Protein AF-A0A6S7J901-F1 (afdb_monomer)

Solvent-accessible surface area (backbone atoms only — not comparable to full-atom values): 15920 Å² total; per-residue (Å²): 84,19,26,64,38,72,71,50,73,67,49,74,58,75,42,89,37,32,82,30,36,29,42,27,44,40,48,58,58,55,47,48,50,55,89,94,29,47,72,50,84,77,79,53,63,49,40,35,64,40,75,34,79,59,80,70,80,53,90,71,37,38,53,30,69,78,85,40,65,65,58,45,41,72,47,83,89,60,65,69,52,68,68,38,81,42,73,60,97,63,59,41,98,83,53,74,49,28,28,37,35,37,66,30,75,97,39,52,59,70,31,27,26,44,39,30,40,56,79,42,73,50,44,83,97,62,28,16,28,16,39,33,34,32,35,30,34,30,40,87,7,35,25,39,42,34,38,27,44,36,40,85,96,47,81,64,42,78,78,48,61,46,49,42,60,69,46,94,48,85,41,80,50,77,42,63,45,76,39,93,54,58,30,25,50,32,43,36,42,31,35,48,39,66,41,60,22,38,43,36,41,35,53,35,36,65,43,82,31,64,52,82,71,56,51,40,35,76,56,27,59,62,42,36,77,70,46,37,54,68,35,85,89,39,64,65,55,22,55,49,30,38,68,38,16,13,52,59,37,43,14,68,83,48,41,52,50,60,44,80,66,58,38,42,50,39,32,74,74,45,34,46,72,80,38,36,74,60,30,61,74,37,15,14,51,54,53,70,42,39,65,56,84,85,72,85,88,120

Secondary structure (DSSP, 8-state):
-----PPPPP---S-SSEEEEEEEE--S-TTPP-TTPPPPPS-SEEEEEEEES-SS--TT-B--TTT--TTEEEPTT--B---EEE--SS--SSSS--EEEEE-TTPPTT-EEEEEEPPBPPPTTT-EEEEEEEEEEEETT--EEEEEEE-TTSPPEEEEEEES---SS-EEEEEEEE-SS-BEEEEEEE-SSSS-EEEEEEEEEEEESSPPP-BSBTTHHHHHHTTGGG-SS-HHHHHHHHHHBTTTTT-TT--B-S-HHHHHHHHHTTHHHHTHHHHHHHBTTTTT-TT-TTSS--

pLDDT: mean 86.2, std 10.66, range [34.97, 97.31]

Structure (mmCIF, N/CA/C/O backbone):
data_AF-A0A6S7J901-F1
#
_entry.id   AF-A0A6S7J901-F1
#
loop_
_atom_site.group_PDB
_atom_site.id
_atom_site.type_symbol
_atom_site.label_atom_id
_atom_site.label_alt_id
_atom_site.label_comp_id
_atom_site.label_asym_id
_atom_site.label_entity_id
_atom_site.label_seq_id
_atom_site.pdbx_PDB_ins_code
_atom_site.Cartn_x
_atom_site.Cartn_y
_atom_site.Cartn_z
_atom_site.occupancy
_atom_site.B_iso_or_equiv
_atom_site.auth_seq_id
_atom_site.auth_comp_id
_atom_site.auth_asym_id
_atom_site.auth_atom_id
_atom_site.pdbx_PDB_model_num
ATOM 1 N N . ASN A 1 1 ? 30.478 -2.347 -28.465 1.00 84.75 1 ASN A N 1
ATOM 2 C CA . ASN A 1 1 ? 29.155 -2.684 -27.887 1.00 84.75 1 ASN A CA 1
ATOM 3 C C . ASN A 1 1 ? 28.476 -1.401 -27.464 1.00 84.75 1 ASN A C 1
ATOM 5 O O . ASN A 1 1 ? 29.189 -0.494 -27.051 1.00 84.75 1 ASN A O 1
ATOM 9 N N . GLY A 1 2 ? 27.158 -1.304 -27.611 1.00 89.88 2 GLY A N 1
ATOM 10 C CA . GLY A 1 2 ? 26.404 -0.176 -27.073 1.00 89.88 2 GLY A CA 1
ATOM 11 C C . GLY A 1 2 ? 25.933 -0.424 -25.649 1.00 89.88 2 GLY A C 1
ATOM 12 O O . GLY A 1 2 ? 25.755 -1.572 -25.247 1.00 89.88 2 GLY A O 1
ATOM 13 N N . ASN A 1 3 ? 25.707 0.662 -24.920 1.00 91.69 3 ASN A N 1
ATOM 14 C CA . ASN A 1 3 ? 25.150 0.643 -23.574 1.00 91.69 3 ASN A CA 1
ATOM 15 C C . ASN A 1 3 ? 23.977 1.622 -23.468 1.00 91.69 3 ASN A C 1
ATOM 17 O O . ASN A 1 3 ? 23.881 2.619 -24.194 1.00 91.69 3 ASN A O 1
ATOM 21 N N . TRP A 1 4 ? 23.064 1.303 -22.555 1.00 94.94 4 TRP A N 1
ATOM 22 C CA . TRP A 1 4 ? 21.888 2.116 -22.300 1.00 94.94 4 TRP A CA 1
ATOM 23 C C . TRP A 1 4 ? 22.267 3.474 -21.709 1.00 94.94 4 TRP A C 1
ATOM 25 O O . TRP A 1 4 ? 23.058 3.557 -20.771 1.00 94.94 4 TRP A O 1
ATOM 35 N N . GLY A 1 5 ? 21.660 4.533 -22.237 1.00 93.94 5 GLY A N 1
ATOM 36 C CA . GLY A 1 5 ? 21.588 5.825 -21.571 1.00 93.94 5 GLY A CA 1
ATOM 37 C C . GLY A 1 5 ? 20.609 5.803 -20.398 1.00 93.94 5 GLY A C 1
ATOM 38 O O . GLY A 1 5 ? 19.942 4.799 -20.127 1.00 93.94 5 GLY A O 1
ATOM 39 N N . ASN A 1 6 ? 20.511 6.939 -19.712 1.00 95.50 6 ASN A N 1
ATOM 40 C CA . ASN A 1 6 ? 19.588 7.100 -18.594 1.00 95.50 6 ASN A CA 1
ATOM 41 C C . ASN A 1 6 ? 18.138 6.864 -19.031 1.00 95.50 6 ASN A C 1
ATOM 43 O O . ASN A 1 6 ? 17.738 7.180 -20.156 1.00 95.50 6 ASN A O 1
ATOM 47 N N . TRP A 1 7 ? 17.344 6.326 -18.108 1.00 95.25 7 TRP A N 1
ATOM 48 C CA . TRP A 1 7 ? 15.899 6.278 -18.267 1.00 95.25 7 TRP A CA 1
ATOM 49 C C . TRP A 1 7 ? 15.333 7.695 -18.346 1.00 95.25 7 TRP A C 1
ATOM 51 O O . TRP A 1 7 ? 15.672 8.544 -17.523 1.00 95.25 7 TRP A O 1
ATOM 61 N N . GLY A 1 8 ? 14.452 7.929 -19.316 1.00 95.62 8 GLY A N 1
ATOM 62 C CA . GLY A 1 8 ? 13.624 9.126 -19.347 1.00 95.62 8 GLY A CA 1
ATOM 63 C C . GLY A 1 8 ? 12.604 9.139 -18.209 1.00 95.62 8 GLY A C 1
ATOM 64 O O . GLY A 1 8 ? 12.422 8.155 -17.481 1.00 95.62 8 GLY A O 1
ATOM 65 N N . GLU A 1 9 ? 11.910 10.264 -18.073 1.00 95.25 9 GLU A N 1
ATOM 66 C CA . GLU A 1 9 ? 10.796 10.372 -17.139 1.00 95.25 9 GLU A CA 1
ATOM 67 C C . GLU A 1 9 ? 9.641 9.448 -17.539 1.00 95.25 9 GLU A C 1
ATOM 69 O O . GLU A 1 9 ? 9.457 9.088 -18.705 1.00 95.25 9 GLU A O 1
ATOM 74 N N . TYR A 1 10 ? 8.845 9.056 -16.547 1.00 93.75 10 TYR A N 1
ATOM 75 C CA . TYR A 1 10 ? 7.614 8.330 -16.811 1.00 93.75 10 TYR A CA 1
ATOM 76 C C . TYR A 1 10 ? 6.602 9.231 -17.506 1.00 93.75 10 TYR A C 1
ATOM 78 O O . TYR A 1 10 ? 6.228 10.277 -16.972 1.00 93.75 10 TYR A O 1
ATOM 86 N N . GLY A 1 11 ? 6.084 8.758 -18.637 1.00 93.19 11 GLY A N 1
ATOM 87 C CA . GLY A 1 11 ? 4.973 9.388 -19.333 1.00 93.19 11 GLY A CA 1
ATOM 88 C C . GLY A 1 11 ? 3.689 9.450 -18.491 1.00 93.19 11 GLY A C 1
ATOM 89 O O . GLY A 1 11 ? 3.645 8.955 -17.349 1.00 93.19 11 GLY A O 1
ATOM 90 N N . PRO A 1 12 ? 2.627 10.059 -19.047 1.00 90.56 12 PRO A N 1
ATOM 91 C CA . PRO A 1 12 ? 1.322 10.097 -18.402 1.00 90.56 12 PRO A CA 1
ATOM 92 C C . PRO A 1 12 ? 0.793 8.675 -18.149 1.00 90.56 12 PRO A C 1
ATOM 94 O O . PRO A 1 12 ? 1.191 7.727 -18.836 1.00 90.56 12 PRO A O 1
ATOM 97 N N . PRO A 1 13 ? -0.079 8.494 -17.145 1.00 90.69 13 PRO A N 1
ATOM 98 C CA . PRO A 1 13 ? -0.658 7.191 -16.868 1.00 90.69 13 PRO A CA 1
ATOM 99 C C . PRO A 1 13 ? -1.588 6.760 -18.007 1.00 90.69 13 PRO A C 1
ATOM 101 O O . PRO A 1 13 ? -2.313 7.566 -18.583 1.00 90.69 13 PRO A O 1
ATOM 104 N N . SER A 1 14 ? -1.595 5.461 -18.314 1.00 93.25 14 SER A N 1
ATOM 105 C CA . SER A 1 14 ? -2.444 4.868 -19.356 1.00 93.25 14 SER A CA 1
ATOM 106 C C . SER A 1 14 ? -3.939 4.963 -19.037 1.00 93.25 14 SER A C 1
ATOM 108 O O . SER A 1 14 ? -4.773 4.717 -19.902 1.00 93.25 14 SER A O 1
ATOM 110 N N . LYS A 1 15 ? -4.272 5.232 -17.771 1.00 90.50 15 LYS A N 1
ATOM 111 C CA . LYS A 1 15 ? -5.616 5.499 -17.265 1.00 90.50 15 LYS A CA 1
ATOM 112 C C . LYS A 1 15 ? -5.537 6.587 -16.207 1.00 90.50 15 LYS A C 1
ATOM 114 O O . LYS A 1 15 ? -4.560 6.655 -15.468 1.00 90.50 15 LYS A O 1
ATOM 119 N N . THR A 1 16 ? -6.580 7.396 -16.112 1.00 86.12 16 THR A N 1
ATOM 120 C CA . THR A 1 16 ? -6.698 8.457 -15.105 1.00 86.12 16 THR A CA 1
ATOM 121 C C . THR A 1 16 ? -7.304 7.971 -13.794 1.00 86.12 16 THR A C 1
ATOM 123 O O . THR A 1 16 ? -7.253 8.698 -12.814 1.00 86.12 16 THR A O 1
ATOM 126 N N . CYS A 1 17 ? -7.870 6.764 -13.762 1.00 87.12 17 CYS A N 1
ATOM 127 C CA . CYS A 1 17 ? -8.418 6.139 -12.567 1.00 87.12 17 CYS A CA 1
ATOM 128 C C . CYS A 1 17 ? -8.318 4.604 -12.638 1.00 87.12 17 CYS A C 1
ATOM 130 O O . CYS A 1 17 ? -8.035 4.039 -13.702 1.00 87.12 17 CYS A O 1
ATOM 132 N N . ASP A 1 18 ? -8.544 3.936 -11.504 1.00 88.50 18 ASP A N 1
ATOM 133 C CA . ASP A 1 18 ? -8.332 2.498 -11.309 1.00 88.50 18 ASP A CA 1
ATOM 134 C C . ASP A 1 18 ? -6.870 2.080 -11.600 1.00 88.50 18 ASP A C 1
ATOM 136 O O . ASP A 1 18 ? -5.924 2.852 -11.432 1.00 88.50 18 ASP A O 1
ATOM 140 N N . GLU A 1 19 ? -6.660 0.816 -11.978 1.00 88.75 19 GLU A N 1
ATOM 141 C CA . GLU A 1 19 ? -5.350 0.246 -12.282 1.00 88.75 19 GLU A CA 1
ATOM 142 C C . GLU A 1 19 ? -4.974 0.471 -13.759 1.00 88.75 19 GLU A C 1
ATOM 144 O O . GLU A 1 19 ? -5.700 0.068 -14.683 1.00 88.75 19 GLU A O 1
ATOM 149 N N . GLY A 1 20 ? -3.815 1.094 -13.970 1.00 90.88 20 GLY A N 1
ATOM 150 C CA . GLY A 1 20 ? -3.191 1.361 -15.262 1.00 90.88 20 GLY A CA 1
ATOM 151 C C . GLY A 1 20 ? -1.669 1.222 -15.196 1.00 90.88 20 GLY A C 1
ATOM 152 O O . GLY A 1 20 ? -1.121 0.654 -14.254 1.00 90.88 20 GLY A O 1
ATOM 153 N N . PHE A 1 21 ? -0.974 1.741 -16.204 1.00 92.38 21 PHE A N 1
ATOM 154 C CA . PHE A 1 21 ? 0.483 1.700 -16.284 1.00 92.38 21 PHE A CA 1
ATOM 155 C C . PHE A 1 21 ? 1.058 3.077 -16.572 1.00 92.38 21 PHE A C 1
ATOM 157 O O . PHE A 1 21 ? 0.459 3.871 -17.293 1.00 92.38 21 PHE A O 1
ATOM 164 N N . ARG A 1 22 ? 2.258 3.339 -16.067 1.00 93.81 22 ARG A N 1
ATOM 165 C CA . ARG A 1 22 ? 3.107 4.425 -16.560 1.00 93.81 22 ARG A CA 1
ATOM 166 C C . ARG A 1 22 ? 4.317 3.819 -17.241 1.00 93.81 22 ARG A C 1
ATOM 168 O O . ARG A 1 22 ? 4.922 2.886 -16.716 1.00 93.81 22 ARG A O 1
ATOM 175 N N . THR A 1 23 ? 4.659 4.358 -18.403 1.00 95.31 23 THR A N 1
ATOM 176 C CA . THR A 1 23 ? 5.748 3.853 -19.240 1.00 95.31 23 THR A CA 1
ATOM 177 C C . THR A 1 23 ? 6.850 4.898 -19.358 1.00 95.31 23 THR A C 1
ATOM 179 O O . THR A 1 23 ? 6.566 6.084 -19.519 1.00 95.31 23 THR A O 1
ATOM 182 N N . ARG A 1 24 ? 8.104 4.457 -19.289 1.00 96.19 24 ARG A N 1
ATOM 183 C CA . ARG A 1 24 ? 9.289 5.251 -19.624 1.00 96.19 24 ARG A CA 1
ATOM 184 C C . ARG A 1 24 ? 10.154 4.520 -20.640 1.00 96.19 24 ARG A C 1
ATOM 186 O O . ARG A 1 24 ? 10.043 3.303 -20.801 1.00 96.19 24 ARG A O 1
ATOM 193 N N . PHE A 1 25 ? 11.029 5.274 -21.292 1.00 96.19 25 PHE A N 1
ATOM 194 C CA . PHE A 1 25 ? 11.917 4.773 -22.335 1.00 96.19 25 PHE A CA 1
ATOM 195 C C . PHE A 1 25 ? 13.361 5.192 -22.072 1.00 96.19 25 PHE A C 1
ATOM 197 O O . PHE A 1 25 ? 13.615 6.208 -21.424 1.00 96.19 25 PHE A O 1
ATOM 204 N N . ARG A 1 26 ? 14.310 4.426 -22.600 1.00 95.50 26 ARG A N 1
ATOM 205 C CA . ARG A 1 26 ? 15.741 4.756 -22.623 1.00 95.50 26 ARG A CA 1
ATOM 206 C C . ARG A 1 26 ? 16.301 4.536 -24.020 1.00 95.50 26 ARG A C 1
ATOM 208 O O . ARG A 1 26 ? 15.766 3.752 -24.792 1.00 95.50 26 ARG A O 1
ATOM 215 N N . LYS A 1 27 ? 17.396 5.218 -24.349 1.00 94.94 27 LYS A N 1
ATOM 216 C CA . LYS A 1 27 ? 18.054 5.091 -25.659 1.00 94.94 27 LYS A CA 1
ATOM 217 C C . LYS A 1 27 ? 19.356 4.310 -25.532 1.00 94.94 27 LYS A C 1
ATOM 219 O O . LYS A 1 27 ? 20.061 4.433 -24.536 1.00 94.94 27 LYS A O 1
ATOM 224 N N . CYS A 1 28 ? 19.694 3.516 -26.544 1.00 94.25 28 CYS A N 1
ATOM 225 C CA . CYS A 1 28 ? 20.973 2.806 -26.622 1.00 94.25 28 CYS A CA 1
ATOM 226 C C . CYS A 1 28 ? 22.070 3.755 -27.137 1.00 94.25 28 CYS A C 1
ATOM 228 O O . CYS A 1 28 ? 22.457 3.694 -28.303 1.00 94.25 28 CYS A O 1
ATOM 230 N N . ASN A 1 29 ? 22.491 4.713 -26.307 1.00 93.81 29 ASN A N 1
ATOM 231 C CA . ASN A 1 29 ? 23.335 5.831 -26.738 1.00 93.81 29 ASN A CA 1
ATOM 232 C C . ASN A 1 29 ? 24.506 6.172 -25.801 1.00 93.81 29 ASN A C 1
ATOM 234 O O . ASN A 1 29 ? 25.155 7.188 -26.033 1.00 93.81 29 ASN A O 1
ATOM 238 N N . ASN A 1 30 ? 24.819 5.349 -24.793 1.00 91.19 30 ASN A N 1
ATOM 239 C CA . ASN A 1 30 ? 25.854 5.671 -23.803 1.00 91.19 30 ASN A CA 1
ATOM 240 C C . ASN A 1 30 ? 26.911 4.564 -23.571 1.00 91.19 30 ASN A C 1
ATOM 242 O O . ASN A 1 30 ? 27.009 4.053 -22.457 1.00 91.19 30 ASN A O 1
ATOM 246 N N . PRO A 1 31 ? 27.733 4.183 -24.570 1.00 91.56 31 PRO A N 1
ATOM 247 C CA . PRO A 1 31 ? 27.805 4.743 -25.919 1.00 91.56 31 PRO A CA 1
ATOM 248 C C . PRO A 1 31 ? 26.856 4.029 -26.892 1.00 91.56 31 PRO A C 1
ATOM 250 O O . PRO A 1 31 ? 26.373 2.930 -26.625 1.00 91.56 31 PRO A O 1
ATOM 253 N N . GLN A 1 32 ? 26.603 4.638 -28.051 1.00 90.25 32 GLN A N 1
ATOM 254 C CA . GLN A 1 32 ? 25.908 3.965 -29.152 1.00 90.25 32 GLN A CA 1
ATOM 255 C C . GLN A 1 32 ? 26.774 2.815 -29.712 1.00 90.25 32 GLN A C 1
ATOM 257 O O . GLN A 1 32 ? 27.999 2.972 -29.789 1.00 90.25 32 GLN A O 1
ATOM 262 N N . PRO A 1 33 ? 26.192 1.670 -30.130 1.00 91.06 33 PRO A N 1
ATOM 263 C CA . PRO A 1 33 ? 26.941 0.643 -30.849 1.00 91.06 33 PRO A CA 1
ATOM 264 C C . PRO A 1 33 ? 27.606 1.227 -32.107 1.00 91.06 33 PRO A C 1
ATOM 266 O O . PRO A 1 33 ? 26.967 1.946 -32.871 1.00 91.06 33 PRO A O 1
ATOM 269 N N . ARG A 1 34 ? 28.888 0.918 -32.328 1.00 90.12 34 ARG A N 1
ATOM 270 C CA . ARG A 1 34 ? 29.655 1.292 -33.531 1.00 90.12 34 ARG A CA 1
ATOM 271 C C . ARG A 1 34 ? 30.317 0.053 -34.136 1.00 90.12 34 ARG A C 1
ATOM 273 O O . ARG A 1 34 ? 30.673 -0.863 -33.388 1.00 90.12 34 ARG A O 1
ATOM 280 N N . GLY A 1 35 ? 30.503 0.040 -35.459 1.00 87.94 35 GLY A N 1
ATOM 281 C CA . GLY A 1 35 ? 31.067 -1.100 -36.196 1.00 87.94 35 GLY A CA 1
ATOM 282 C C . GLY A 1 35 ? 30.274 -2.389 -35.946 1.00 87.94 35 GLY A C 1
ATOM 283 O O . GLY A 1 35 ? 29.049 -2.367 -35.943 1.00 87.94 35 GLY A O 1
ATOM 284 N N . PHE A 1 36 ? 30.968 -3.488 -35.638 1.00 86.00 36 PHE A N 1
ATOM 285 C CA . PHE A 1 36 ? 30.371 -4.778 -35.243 1.00 86.00 36 PHE A CA 1
ATOM 286 C C . PHE A 1 36 ? 29.987 -4.859 -33.748 1.00 86.00 36 PHE A C 1
ATOM 288 O O . PHE A 1 36 ? 29.877 -5.942 -33.172 1.00 86.00 36 PHE A O 1
ATOM 295 N N . GLY A 1 37 ? 29.834 -3.718 -33.068 1.00 85.19 37 GLY A N 1
ATOM 296 C CA . GLY A 1 37 ? 29.469 -3.679 -31.656 1.00 85.19 37 GLY A CA 1
ATOM 297 C C . GLY A 1 37 ? 28.058 -4.216 -31.404 1.00 85.19 37 GLY A C 1
ATOM 298 O O . GLY A 1 37 ? 27.112 -3.823 -32.077 1.00 85.19 37 GLY A O 1
ATOM 299 N N . LYS A 1 38 ? 27.898 -5.051 -30.370 1.00 88.62 38 LYS A N 1
ATOM 300 C CA . LYS A 1 38 ? 26.589 -5.600 -29.985 1.00 88.62 38 LYS A CA 1
ATOM 301 C C . LYS A 1 38 ? 25.586 -4.496 -29.609 1.00 88.62 38 LYS A C 1
ATOM 303 O O . LYS A 1 38 ? 26.014 -3.497 -29.011 1.00 88.62 38 LYS A O 1
ATOM 308 N N . PRO A 1 39 ? 24.282 -4.680 -29.899 1.00 89.00 39 PRO A N 1
ATOM 309 C CA . PRO A 1 39 ? 23.234 -3.794 -29.408 1.00 89.00 39 PRO A CA 1
ATOM 310 C C . PRO A 1 39 ? 23.120 -3.883 -27.883 1.00 89.00 39 PRO A C 1
ATOM 312 O O . PRO A 1 39 ? 23.605 -4.834 -27.257 1.00 89.00 39 PRO A O 1
ATOM 315 N N . CYS A 1 40 ? 22.464 -2.886 -27.293 1.00 91.19 40 CYS A N 1
ATOM 316 C CA . CYS A 1 40 ? 22.173 -2.895 -25.869 1.00 91.19 40 CYS A CA 1
ATOM 317 C C . CYS A 1 40 ? 21.296 -4.099 -25.497 1.00 91.19 40 CYS A C 1
ATOM 319 O O . CYS A 1 40 ? 20.381 -4.461 -26.231 1.00 91.19 40 CYS A O 1
ATOM 321 N N . GLN A 1 41 ? 21.594 -4.721 -24.357 1.00 88.88 41 GLN A N 1
ATOM 322 C CA . GLN A 1 41 ? 20.890 -5.910 -23.872 1.00 88.88 41 GLN A CA 1
ATOM 323 C C . GLN A 1 41 ? 19.737 -5.527 -22.936 1.00 88.88 41 GLN A C 1
ATOM 325 O O . GLN A 1 41 ? 19.917 -4.684 -22.055 1.00 88.88 41 GLN A O 1
ATOM 330 N N . GLY A 1 42 ? 18.581 -6.170 -23.099 1.00 86.00 42 GLY A N 1
ATOM 331 C CA . GLY A 1 42 ? 17.355 -5.914 -22.332 1.00 86.00 42 GLY A CA 1
ATOM 332 C C . GLY A 1 42 ? 16.421 -4.890 -22.986 1.00 86.00 42 GLY A C 1
ATOM 333 O O . GLY A 1 42 ? 16.705 -4.380 -24.065 1.00 86.00 42 GLY A O 1
ATOM 334 N N . SER A 1 43 ? 15.297 -4.587 -22.338 1.00 90.81 43 SER A N 1
ATOM 335 C CA . SER A 1 43 ? 14.264 -3.698 -22.900 1.00 90.81 43 SER A CA 1
ATOM 336 C C . SER A 1 43 ? 14.664 -2.209 -22.925 1.00 90.81 43 SER A C 1
ATOM 338 O O . SER A 1 43 ? 15.290 -1.702 -21.988 1.00 90.81 43 SER A O 1
ATOM 340 N N . ASP A 1 44 ? 14.260 -1.476 -23.967 1.00 93.81 44 ASP A N 1
ATOM 341 C CA . ASP A 1 44 ? 14.314 -0.006 -24.056 1.00 93.81 44 ASP A CA 1
ATOM 342 C C . ASP A 1 44 ? 13.085 0.675 -23.426 1.00 93.81 44 ASP A C 1
ATOM 344 O O . ASP A 1 44 ? 13.063 1.895 -23.253 1.00 93.81 44 ASP A O 1
ATOM 348 N N . ARG A 1 45 ? 12.084 -0.124 -23.048 1.00 94.81 45 ARG A N 1
ATOM 349 C CA . ARG A 1 45 ? 10.807 0.284 -22.467 1.00 94.81 45 ARG A CA 1
ATOM 350 C C . ARG A 1 45 ? 10.609 -0.358 -21.100 1.00 94.81 45 ARG A C 1
ATOM 352 O O . ARG A 1 45 ? 10.761 -1.567 -20.946 1.00 94.81 45 ARG A O 1
ATOM 359 N N . GLU A 1 46 ? 10.163 0.429 -20.132 1.00 95.38 46 GLU A N 1
ATOM 360 C CA . GLU A 1 46 ? 9.734 -0.075 -18.830 1.00 95.38 46 GLU A CA 1
ATOM 361 C C . GLU A 1 46 ? 8.346 0.465 -18.511 1.00 95.38 46 GLU A C 1
ATOM 363 O O . GLU A 1 46 ? 8.093 1.665 -18.636 1.00 95.38 46 GLU A O 1
ATOM 368 N N . SER A 1 47 ? 7.450 -0.423 -18.091 1.00 94.69 47 SER A N 1
ATOM 369 C CA . SER A 1 47 ? 6.128 -0.044 -17.609 1.00 94.69 47 SER A CA 1
ATOM 370 C C . SER A 1 47 ? 5.933 -0.576 -16.202 1.00 94.69 47 SER A C 1
ATOM 372 O O . SER A 1 47 ? 6.133 -1.771 -15.959 1.00 94.69 47 SER A O 1
ATOM 374 N N . PHE A 1 48 ? 5.485 0.295 -15.307 1.00 92.38 48 PHE A N 1
ATOM 375 C CA . PHE A 1 48 ? 5.077 -0.094 -13.967 1.00 92.38 48 PHE A CA 1
ATOM 376 C C . PHE A 1 48 ? 3.591 0.150 -13.771 1.00 92.38 48 PHE A C 1
ATOM 378 O O . PHE A 1 48 ? 2.989 1.041 -14.376 1.00 92.38 48 PHE A O 1
ATOM 385 N N . LEU A 1 49 ? 3.011 -0.680 -12.925 1.00 90.12 49 LEU A N 1
ATOM 386 C CA . LEU A 1 49 ? 1.624 -0.640 -12.550 1.00 90.12 49 LEU A CA 1
ATOM 387 C C . LEU A 1 49 ? 1.367 0.547 -11.625 1.00 90.12 49 LEU A C 1
ATOM 389 O O . LEU A 1 49 ? 1.971 0.679 -10.561 1.00 90.12 49 LEU A O 1
ATOM 393 N N . PHE A 1 50 ? 0.414 1.375 -12.010 1.00 84.31 50 PHE A N 1
ATOM 394 C CA . PHE A 1 50 ? -0.003 2.548 -11.271 1.00 84.31 50 PHE A CA 1
ATOM 395 C C . PHE A 1 50 ? -1.488 2.413 -10.923 1.00 84.31 50 PHE A C 1
ATOM 397 O O . PHE A 1 50 ? -2.288 2.018 -11.766 1.00 84.31 50 PHE A O 1
ATOM 404 N N . GLU A 1 51 ? -1.863 2.708 -9.679 1.00 80.94 51 GLU A N 1
ATOM 405 C CA . GLU A 1 51 ? -3.271 2.803 -9.275 1.00 80.94 51 GLU A CA 1
ATOM 406 C C . GLU A 1 51 ? -3.573 4.239 -8.870 1.00 80.94 51 GLU A C 1
ATOM 408 O O . GLU A 1 51 ? -2.845 4.802 -8.053 1.00 80.94 51 GLU A O 1
ATOM 413 N N . PHE A 1 52 ? -4.654 4.794 -9.412 1.00 79.00 52 PHE A N 1
ATOM 414 C CA . PHE A 1 52 ? -5.123 6.134 -9.089 1.00 79.00 52 PHE A CA 1
ATOM 415 C C . PHE A 1 52 ? -6.604 6.102 -8.743 1.00 79.00 52 PHE A C 1
ATOM 417 O O . PHE A 1 52 ? -7.413 5.772 -9.607 1.00 79.00 52 PHE A O 1
ATOM 424 N N . GLY A 1 53 ? -6.958 6.450 -7.506 1.00 81.25 53 GLY A N 1
ATOM 425 C CA . GLY A 1 53 ? -8.358 6.515 -7.080 1.00 81.25 53 GLY A CA 1
ATOM 426 C C . GLY A 1 53 ? -9.185 5.272 -7.446 1.00 81.25 53 GLY A C 1
ATOM 427 O O . GLY A 1 53 ? -8.657 4.202 -7.778 1.00 81.25 53 GLY A O 1
ATOM 428 N N . ARG A 1 54 ? -10.506 5.427 -7.466 1.00 86.00 54 ARG A N 1
ATOM 429 C CA . ARG A 1 54 ? -11.382 4.592 -8.303 1.00 86.00 54 ARG A CA 1
ATOM 430 C C . ARG A 1 54 ? -12.187 5.442 -9.261 1.00 86.00 54 ARG A C 1
ATOM 432 O O . ARG A 1 54 ? -12.671 6.504 -8.888 1.00 86.00 54 ARG A O 1
ATOM 439 N N . CYS A 1 55 ? -12.425 4.929 -10.467 1.00 86.44 55 CYS A N 1
ATOM 440 C CA . CYS A 1 55 ? -13.322 5.607 -11.408 1.00 86.44 55 CYS A CA 1
ATOM 441 C C . CYS A 1 55 ? -14.754 5.679 -10.854 1.00 86.44 55 CYS A C 1
ATOM 443 O O . CYS A 1 55 ? -15.468 6.658 -11.050 1.00 86.44 55 CYS A O 1
ATOM 445 N N . VAL A 1 56 ? -15.173 4.620 -10.153 1.00 88.69 56 VAL A N 1
ATOM 446 C CA . VAL A 1 56 ? -16.478 4.529 -9.499 1.00 88.69 56 VAL A CA 1
ATOM 447 C C . VAL A 1 56 ? -16.284 4.021 -8.077 1.00 88.69 56 VAL A C 1
ATOM 449 O O . VAL A 1 56 ? -15.893 2.869 -7.862 1.00 88.69 56 VAL A O 1
ATOM 452 N N . LEU A 1 57 ? -16.588 4.877 -7.101 1.00 86.88 57 LEU A N 1
ATOM 453 C CA . LEU A 1 57 ? -16.580 4.499 -5.692 1.00 86.88 57 LEU A CA 1
ATOM 454 C C . LEU A 1 57 ? -17.738 3.547 -5.394 1.00 86.88 57 LEU A C 1
ATOM 456 O O . LEU A 1 57 ? -18.908 3.838 -5.649 1.00 86.88 57 LEU A O 1
ATOM 460 N N . LYS A 1 58 ? -17.407 2.397 -4.815 1.00 88.56 58 LYS A N 1
ATOM 461 C CA . LYS A 1 58 ? -18.376 1.466 -4.240 1.00 88.56 58 LYS A CA 1
ATOM 462 C C . LYS A 1 58 ? -18.758 1.948 -2.843 1.00 88.56 58 LYS A C 1
ATOM 464 O O . LYS A 1 58 ? -18.044 2.712 -2.205 1.00 88.56 58 LYS A O 1
ATOM 469 N N . LYS A 1 59 ? -19.852 1.404 -2.307 1.00 86.06 59 LYS A N 1
ATOM 470 C CA . LYS A 1 59 ? -20.356 1.726 -0.958 1.00 86.06 59 LYS A CA 1
ATOM 471 C C . LYS A 1 59 ? -19.306 1.596 0.161 1.00 86.06 59 LYS A C 1
ATOM 473 O O . LYS A 1 59 ? -19.429 2.259 1.182 1.00 86.06 59 LYS A O 1
ATOM 478 N N . LEU A 1 60 ? -18.329 0.706 -0.008 1.00 87.31 60 LEU A N 1
ATOM 479 C CA . LEU A 1 60 ? -17.303 0.403 0.995 1.00 87.31 60 LEU A CA 1
ATOM 480 C C . LEU A 1 60 ? -15.992 1.174 0.786 1.00 87.31 60 LEU A C 1
ATOM 482 O O . LEU A 1 60 ? -15.016 0.920 1.487 1.00 87.31 60 LEU A O 1
ATOM 486 N N . ASP A 1 61 ? -15.953 2.058 -0.206 1.00 91.12 61 ASP A N 1
ATOM 487 C CA . ASP A 1 61 ? -14.761 2.807 -0.568 1.00 91.12 61 ASP A CA 1
ATOM 488 C C . ASP A 1 61 ? -14.759 4.176 0.116 1.00 91.12 61 ASP A C 1
ATOM 490 O O . ASP A 1 61 ? -15.806 4.774 0.373 1.00 91.12 61 ASP A O 1
ATOM 494 N N . THR A 1 62 ? -13.578 4.686 0.452 1.00 91.31 62 THR A N 1
ATOM 495 C CA . THR A 1 62 ? -13.422 6.011 1.059 1.00 91.31 62 THR A CA 1
ATOM 496 C C . THR A 1 62 ? -12.117 6.662 0.607 1.00 91.31 62 THR A C 1
ATOM 498 O O . THR A 1 62 ? -11.032 6.194 0.940 1.00 91.31 62 THR A O 1
ATOM 501 N N . GLU A 1 63 ? -12.250 7.769 -0.123 1.00 88.00 63 GLU A N 1
ATOM 502 C CA . GLU A 1 63 ? -11.153 8.656 -0.553 1.00 88.00 63 GLU A CA 1
ATOM 503 C C . GLU A 1 63 ? -11.060 9.935 0.295 1.00 88.00 63 GLU A C 1
ATOM 505 O O . GLU A 1 63 ? -10.227 10.780 0.032 1.00 88.00 63 GLU A O 1
ATOM 510 N 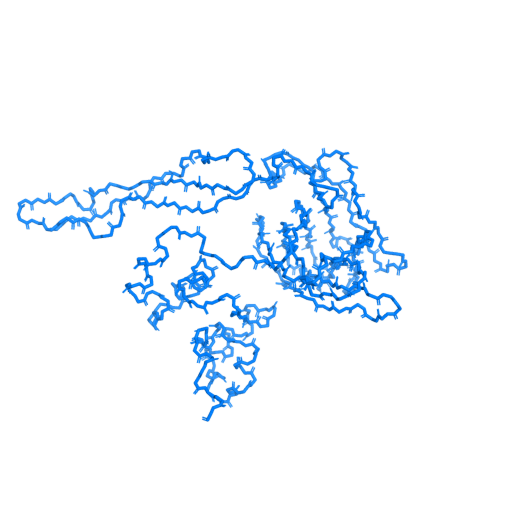N . PHE A 1 64 ? -11.958 10.132 1.269 1.00 88.31 64 PHE A N 1
ATOM 511 C CA . PHE A 1 64 ? -12.032 11.301 2.169 1.00 88.31 64 PHE A CA 1
ATOM 512 C C . PHE A 1 64 ? -12.215 12.685 1.512 1.00 88.31 64 PHE A C 1
ATOM 514 O O . PHE A 1 64 ? -12.565 13.632 2.216 1.00 88.31 64 PHE A O 1
ATOM 521 N N . ASN A 1 65 ? -12.125 12.793 0.183 1.00 79.19 65 ASN A N 1
ATOM 522 C CA . ASN A 1 65 ? -12.157 14.029 -0.612 1.00 79.19 65 ASN A CA 1
ATOM 523 C C . ASN A 1 65 ? -13.390 14.937 -0.442 1.00 79.19 65 ASN A C 1
ATOM 525 O O . ASN A 1 65 ? -13.396 16.074 -0.901 1.00 79.19 65 ASN A O 1
ATOM 529 N N . ARG A 1 66 ? -14.444 14.463 0.229 1.00 77.69 66 ARG A N 1
ATOM 530 C CA . ARG A 1 66 ? -15.670 15.228 0.527 1.00 77.69 66 ARG A CA 1
ATOM 531 C C . ARG A 1 66 ? -15.819 15.551 2.014 1.00 77.69 66 ARG A C 1
ATOM 533 O O . ARG A 1 66 ? -16.941 15.599 2.509 1.00 77.69 66 ARG A O 1
ATOM 540 N N . PHE A 1 67 ? -14.704 15.668 2.742 1.00 79.56 67 PHE A N 1
ATOM 541 C CA . PHE A 1 67 ? -14.687 15.812 4.205 1.00 79.56 67 PHE A CA 1
ATOM 542 C C . PHE A 1 67 ? -15.509 14.741 4.941 1.00 79.56 67 PHE A C 1
ATOM 544 O O . PHE A 1 67 ? -16.063 14.973 6.014 1.00 79.56 67 PHE A O 1
ATOM 551 N N . SER A 1 68 ? -15.611 13.549 4.357 1.00 85.88 68 SER A N 1
ATOM 552 C CA . SER A 1 68 ? -16.447 12.473 4.875 1.00 85.88 68 SER A CA 1
ATOM 553 C C . SER A 1 68 ? -15.585 11.309 5.324 1.00 85.88 68 SER A C 1
ATOM 555 O O . SER A 1 68 ? -14.744 10.819 4.572 1.00 85.88 68 SER A O 1
ATOM 557 N N . MET A 1 69 ? -15.854 10.823 6.534 1.00 87.31 69 MET A N 1
ATOM 558 C CA . MET A 1 69 ? -15.315 9.559 7.033 1.00 87.31 69 MET A CA 1
ATOM 559 C C . MET A 1 69 ? -15.908 8.345 6.300 1.00 87.31 69 MET A C 1
ATOM 561 O O . MET A 1 69 ? -15.466 7.226 6.534 1.00 87.31 69 MET A O 1
ATOM 565 N N . GLY A 1 70 ? -16.911 8.529 5.432 1.00 89.88 70 GLY A N 1
ATOM 566 C CA . GLY A 1 70 ? -17.582 7.439 4.732 1.00 89.88 70 GLY A CA 1
ATOM 567 C C . GLY A 1 70 ? -18.164 6.421 5.712 1.00 89.88 70 GLY A C 1
ATOM 568 O O . GLY A 1 70 ? -18.946 6.769 6.590 1.00 89.88 70 GLY A O 1
ATOM 569 N N . MET A 1 71 ? -17.756 5.161 5.570 1.00 91.50 71 MET A N 1
ATOM 570 C CA . MET A 1 71 ? -18.196 4.058 6.434 1.00 91.50 71 MET A CA 1
ATOM 571 C C . MET A 1 71 ? -17.392 3.920 7.740 1.00 91.50 71 MET A C 1
ATOM 573 O O . MET A 1 71 ? -17.523 2.914 8.440 1.00 91.50 71 MET A O 1
ATOM 577 N N . TRP A 1 72 ? -16.482 4.854 8.025 1.00 94.19 72 TRP A N 1
ATOM 578 C CA . TRP A 1 72 ? -15.576 4.793 9.168 1.00 94.19 72 TRP A CA 1
ATOM 579 C C . TRP A 1 72 ? -16.080 5.661 10.317 1.00 94.19 72 TRP A C 1
ATOM 581 O O . TRP A 1 72 ? -16.613 6.750 10.124 1.00 94.19 72 TRP A O 1
ATOM 591 N N . LYS A 1 73 ? -15.847 5.203 11.544 1.00 94.00 73 LYS A N 1
ATOM 592 C CA . LYS A 1 73 ? -16.089 5.977 12.765 1.00 94.00 73 LYS A CA 1
ATOM 593 C C . LYS A 1 73 ? -14.986 5.739 13.780 1.00 94.00 73 LYS A C 1
ATOM 595 O O . LYS A 1 73 ? -14.305 4.715 13.727 1.00 94.00 73 LYS A O 1
ATOM 600 N N . HIS A 1 74 ? -14.812 6.663 14.714 1.00 93.25 74 HIS A N 1
ATOM 601 C CA . HIS A 1 74 ? -13.913 6.433 15.841 1.00 93.25 74 HIS A CA 1
ATOM 602 C C . HIS A 1 74 ? -14.407 5.256 16.687 1.00 93.25 74 HIS A C 1
ATOM 604 O O . HIS A 1 74 ? -15.608 5.110 16.911 1.00 93.25 74 HIS A O 1
ATOM 610 N N . GLU A 1 75 ? -13.487 4.393 17.127 1.00 90.00 75 GLU A N 1
ATOM 611 C CA . GLU A 1 75 ? -13.848 3.324 18.062 1.00 90.00 75 GLU A CA 1
ATOM 612 C C . GLU A 1 75 ? -14.090 3.930 19.455 1.00 90.00 75 GLU A C 1
ATOM 614 O O . GLU A 1 75 ? -13.256 4.679 19.971 1.00 90.00 75 GLU A O 1
ATOM 619 N N . GLU A 1 76 ? -15.241 3.618 20.053 1.00 81.56 76 GLU A N 1
ATOM 620 C CA . GLU A 1 76 ? -15.622 4.097 21.385 1.00 81.56 76 GLU A CA 1
ATOM 621 C C . GLU A 1 76 ? -14.598 3.698 22.451 1.00 81.56 76 GLU A C 1
ATOM 623 O O . GLU A 1 76 ? -14.021 2.608 22.413 1.00 81.56 76 GLU A O 1
ATOM 628 N N . GLY A 1 77 ? -14.375 4.594 23.415 1.00 74.06 77 GLY A N 1
ATOM 629 C CA . GLY A 1 77 ? -13.469 4.338 24.531 1.00 74.06 77 GLY A CA 1
ATOM 630 C C . GLY A 1 77 ? -12.003 4.190 24.123 1.00 74.06 77 GLY A C 1
ATOM 631 O O . GLY A 1 77 ? -11.253 3.541 24.844 1.00 74.06 77 GLY A O 1
ATOM 632 N N . THR A 1 78 ? -11.579 4.746 22.982 1.00 67.69 78 THR A N 1
ATOM 633 C CA . THR A 1 78 ? -10.163 4.765 22.585 1.00 67.69 78 THR A CA 1
ATOM 634 C C . THR A 1 78 ? -9.389 5.753 23.470 1.00 67.69 78 THR A C 1
ATOM 636 O O . THR A 1 78 ? -9.579 6.960 23.310 1.00 67.69 78 THR A O 1
ATOM 639 N N . PRO A 1 79 ? -8.514 5.294 24.389 1.00 63.34 79 PRO A N 1
ATOM 640 C CA . PRO A 1 79 ? -7.655 6.198 25.139 1.00 63.34 79 PRO A CA 1
ATOM 641 C C . PRO A 1 79 ? -6.563 6.720 24.199 1.00 63.34 79 PRO A C 1
ATOM 643 O O . PRO A 1 79 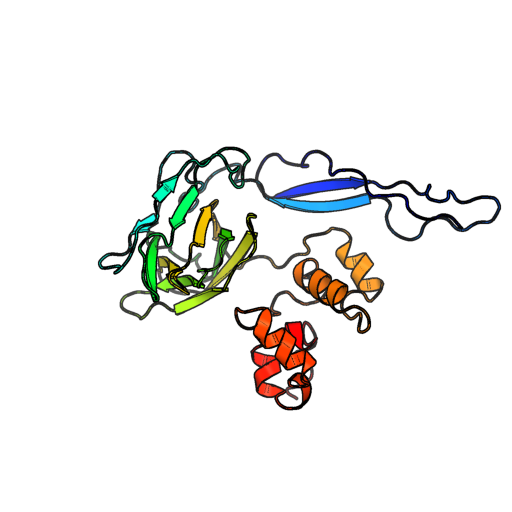? -5.864 5.937 23.550 1.00 63.34 79 PRO A O 1
ATOM 646 N N . GLY A 1 80 ? -6.443 8.042 24.094 1.00 73.19 80 GLY A N 1
ATOM 647 C CA . GLY A 1 80 ? -5.428 8.683 23.265 1.00 73.19 80 GLY A CA 1
ATOM 648 C C . GLY A 1 80 ? -5.990 9.802 22.397 1.00 73.19 80 GLY A C 1
ATOM 649 O O . GLY A 1 80 ? -6.511 10.796 22.903 1.00 73.19 80 GLY A O 1
ATOM 650 N N . PHE A 1 81 ? -5.818 9.673 21.082 1.00 80.44 81 PHE A N 1
ATOM 651 C CA . PHE A 1 81 ? -6.055 10.738 20.106 1.00 80.44 81 PHE A CA 1
ATOM 652 C C . PHE A 1 81 ? -6.951 10.276 18.957 1.00 80.44 81 PHE A C 1
ATOM 654 O O . PHE A 1 81 ? -7.178 9.086 18.753 1.00 80.44 81 PHE A O 1
ATOM 661 N N . LEU A 1 82 ? -7.502 11.236 18.215 1.00 85.94 82 LEU A N 1
ATOM 662 C CA . LEU A 1 82 ? -8.440 10.975 17.127 1.00 85.94 82 LEU A CA 1
ATOM 663 C C . LEU A 1 82 ? -7.775 11.203 15.772 1.00 85.94 82 LEU A C 1
ATOM 665 O O . LEU A 1 82 ? -6.994 12.141 15.604 1.00 85.94 82 LEU A O 1
ATOM 669 N N . TRP A 1 83 ? -8.142 10.365 14.805 1.00 89.31 83 TRP A N 1
ATOM 670 C CA . TRP A 1 83 ? -7.904 10.640 13.391 1.00 89.31 83 TRP A CA 1
ATOM 671 C C . TRP A 1 83 ? -8.704 11.870 12.964 1.00 89.31 83 TRP A C 1
ATOM 673 O O . TRP A 1 83 ? -9.874 12.004 13.309 1.00 89.31 83 TRP A O 1
ATOM 683 N N . LYS A 1 84 ? -8.086 12.766 12.205 1.00 90.69 84 LYS A N 1
ATOM 684 C CA . LYS A 1 84 ? -8.730 13.980 11.703 1.00 90.69 84 LYS A CA 1
ATOM 685 C C . LYS A 1 84 ? -8.634 14.001 10.193 1.00 90.69 84 LYS A C 1
ATOM 687 O O . LYS A 1 84 ? -7.575 13.696 9.653 1.00 90.69 84 LYS A O 1
ATOM 692 N N . ILE A 1 85 ? -9.716 14.383 9.524 1.00 89.44 85 ILE A N 1
ATOM 693 C CA . ILE A 1 85 ? -9.651 14.684 8.097 1.00 89.44 85 ILE A CA 1
ATOM 694 C C . ILE A 1 85 ? -8.918 16.015 7.948 1.00 89.44 85 ILE A C 1
ATOM 696 O O . ILE A 1 85 ? -9.321 17.015 8.542 1.00 89.44 85 ILE A O 1
ATOM 700 N N . VAL A 1 86 ? -7.832 16.018 7.184 1.00 86.44 86 VAL A N 1
ATOM 701 C CA . VAL A 1 86 ? -7.034 17.215 6.919 1.00 86.44 86 VAL A CA 1
ATOM 702 C C . VAL A 1 86 ? -6.794 17.372 5.427 1.00 86.44 86 VAL A C 1
ATOM 704 O O . VAL A 1 86 ? -6.758 16.396 4.682 1.00 86.44 86 VAL A O 1
ATOM 707 N N . HIS A 1 87 ? -6.585 18.620 5.030 1.00 81.25 87 HIS A N 1
ATOM 708 C CA . HIS A 1 87 ? -6.055 19.011 3.734 1.00 81.25 87 HIS A CA 1
ATOM 709 C C . HIS A 1 87 ? -4.735 19.722 4.011 1.00 81.25 87 HIS A C 1
ATOM 711 O O . HIS A 1 87 ? -4.722 20.877 4.438 1.00 81.25 87 HIS A O 1
ATOM 717 N N . GLN A 1 88 ? -3.625 18.992 3.925 1.00 63.22 88 GLN A N 1
ATOM 718 C CA . GLN A 1 88 ? -2.294 19.566 4.143 1.00 63.22 88 GLN A CA 1
ATOM 719 C C . GLN A 1 88 ? -1.684 19.990 2.801 1.00 63.22 88 GLN A C 1
ATOM 721 O O . GLN A 1 88 ? -1.991 19.374 1.788 1.00 63.22 88 GLN A O 1
ATOM 726 N N . PRO A 1 89 ? -0.740 20.950 2.777 1.00 53.69 89 PRO A N 1
ATOM 727 C CA . PRO A 1 89 ? -0.022 21.344 1.554 1.00 53.69 89 PRO A CA 1
ATOM 728 C C . PRO A 1 89 ? 0.877 20.236 0.962 1.00 53.69 89 PRO A C 1
ATOM 730 O O . PRO A 1 89 ? 1.498 20.416 -0.082 1.00 53.69 89 PRO A O 1
ATOM 733 N N . SER A 1 90 ? 0.971 19.081 1.626 1.00 56.41 90 SER A N 1
ATOM 734 C CA . SER A 1 90 ? 1.525 17.856 1.055 1.00 56.41 90 SER A CA 1
ATOM 735 C C . SER A 1 90 ? 0.460 17.199 0.185 1.00 56.41 90 SER A C 1
ATOM 737 O O . SER A 1 90 ? -0.515 16.704 0.745 1.00 56.41 90 SER A O 1
ATOM 739 N N . ARG A 1 91 ? 0.709 17.109 -1.128 1.00 60.75 91 ARG A N 1
ATOM 740 C CA . ARG A 1 91 ? -0.101 16.335 -2.086 1.00 60.75 91 ARG A CA 1
ATOM 741 C C . ARG A 1 91 ? -0.578 15.008 -1.470 1.00 60.75 91 ARG A C 1
ATOM 743 O O . ARG A 1 91 ? 0.224 14.276 -0.870 1.00 60.75 91 ARG A O 1
ATOM 750 N N . ASP A 1 92 ? -1.875 14.730 -1.560 1.00 65.75 92 ASP A N 1
ATOM 751 C CA . ASP A 1 92 ? -2.465 13.444 -1.171 1.00 65.75 92 ASP A CA 1
ATOM 752 C C . ASP A 1 92 ? -2.067 12.355 -2.197 1.00 65.75 92 ASP A C 1
ATOM 754 O O . ASP A 1 92 ? -1.172 12.559 -3.026 1.00 65.75 92 ASP A O 1
ATOM 758 N N . VAL A 1 93 ? -2.680 11.170 -2.143 1.00 59.69 93 VAL A N 1
ATOM 759 C CA . VAL A 1 93 ? -2.379 10.110 -3.124 1.00 59.69 93 VAL A CA 1
ATOM 760 C C . VAL A 1 93 ? -2.818 10.505 -4.541 1.00 59.69 93 VAL A C 1
ATOM 762 O O . VAL A 1 93 ? -2.219 10.041 -5.514 1.00 59.69 93 VAL A O 1
ATOM 765 N N . THR A 1 94 ? -3.836 11.360 -4.669 1.00 61.59 94 THR A N 1
ATOM 766 C CA . THR A 1 94 ? -4.410 11.766 -5.958 1.00 61.59 94 THR A CA 1
ATOM 767 C C . THR A 1 94 ? -3.801 13.054 -6.540 1.00 61.59 94 THR A C 1
ATOM 769 O O . THR A 1 94 ? -3.936 13.323 -7.731 1.00 61.59 94 THR A O 1
ATOM 772 N N . GLY A 1 95 ? -3.038 13.815 -5.759 1.00 62.44 95 GLY A N 1
ATOM 773 C CA . GLY A 1 95 ? -2.433 15.088 -6.147 1.00 62.44 95 GLY A CA 1
ATOM 774 C C . GLY A 1 95 ? -2.861 16.233 -5.229 1.00 62.44 95 GLY A C 1
ATOM 775 O O . GLY A 1 95 ? -1.984 16.853 -4.637 1.00 62.44 95 GLY A O 1
ATOM 776 N N . ASP A 1 96 ? -4.168 16.464 -5.086 1.00 64.38 96 ASP A N 1
ATOM 777 C CA . ASP A 1 96 ? -4.798 17.397 -4.144 1.00 64.38 96 ASP A CA 1
ATOM 778 C C . ASP A 1 96 ? -6.046 16.725 -3.553 1.00 64.38 96 ASP A C 1
ATOM 780 O O . ASP A 1 96 ? -6.907 16.250 -4.295 1.00 64.38 96 ASP A O 1
ATOM 784 N N . GLY A 1 97 ? -6.168 16.693 -2.225 1.00 77.44 97 GLY A N 1
ATOM 785 C CA . GLY A 1 97 ? -7.261 15.968 -1.591 1.00 77.44 97 GLY A CA 1
ATOM 786 C C . GLY A 1 97 ? -7.153 15.857 -0.080 1.00 77.44 97 GLY A C 1
ATOM 787 O O . GLY A 1 97 ? -6.265 16.421 0.569 1.00 77.44 97 GLY A O 1
ATOM 788 N N . TYR A 1 98 ? -8.119 15.157 0.495 1.00 86.69 98 TYR A N 1
ATOM 789 C CA . TYR A 1 98 ? -8.267 15.011 1.935 1.00 86.69 98 TYR A CA 1
ATOM 790 C C . TYR A 1 98 ? -7.820 13.626 2.363 1.00 86.69 98 TYR A C 1
ATOM 792 O O . TYR A 1 98 ? -8.062 12.646 1.677 1.00 86.69 98 TYR A O 1
ATOM 800 N N . PHE A 1 99 ? -7.234 13.528 3.548 1.00 90.00 99 PHE A N 1
ATOM 801 C CA . PHE A 1 99 ? -6.843 12.245 4.118 1.00 90.00 99 PHE A CA 1
ATOM 802 C C . PHE A 1 99 ? -7.017 12.255 5.630 1.00 90.00 99 PHE A C 1
ATOM 804 O O . PHE A 1 99 ? -7.110 13.311 6.265 1.00 90.00 99 PHE A O 1
ATOM 811 N N . LEU A 1 100 ? -7.051 11.068 6.230 1.00 92.50 100 LEU A N 1
ATOM 812 C CA . LEU A 1 100 ? -7.018 10.944 7.679 1.00 92.50 100 LEU A CA 1
ATOM 813 C C . LEU A 1 100 ? -5.602 11.115 8.185 1.00 92.50 100 LEU A C 1
ATOM 815 O O . LEU A 1 100 ? -4.676 10.482 7.693 1.00 92.50 100 LEU A O 1
ATOM 819 N N . PHE A 1 101 ? -5.452 11.927 9.219 1.00 91.69 101 PHE A N 1
ATOM 820 C CA . PHE A 1 101 ? -4.182 12.253 9.833 1.00 91.69 101 PHE A CA 1
ATOM 821 C C . PHE A 1 101 ? -4.268 12.130 11.344 1.00 91.69 101 PHE A C 1
ATOM 823 O O . PHE A 1 101 ? -5.276 12.483 11.959 1.00 91.69 101 PHE A O 1
ATOM 830 N N . ALA A 1 102 ? -3.197 11.632 11.942 1.00 90.25 102 ALA A N 1
ATOM 831 C CA . ALA A 1 102 ? -3.086 11.501 13.378 1.00 90.25 102 ALA A CA 1
ATOM 832 C C . ALA A 1 102 ? -1.624 11.751 13.782 1.00 90.25 102 ALA A C 1
ATOM 834 O O . ALA A 1 102 ? -0.715 11.088 13.280 1.00 90.25 102 ALA A O 1
ATOM 835 N N . ASP A 1 103 ? -1.389 12.726 14.661 1.00 86.56 103 ASP A N 1
ATOM 836 C CA . ASP A 1 103 ? -0.054 13.120 15.117 1.00 86.56 103 ASP A CA 1
ATOM 837 C C . ASP A 1 103 ? 0.225 12.724 16.570 1.00 86.56 103 ASP A C 1
ATOM 839 O O . ASP A 1 103 ? -0.682 12.612 17.396 1.00 86.56 103 ASP A O 1
ATOM 843 N N . SER A 1 104 ? 1.507 12.526 16.875 1.00 84.31 104 SER A N 1
ATOM 844 C CA . SER A 1 104 ? 1.979 12.216 18.225 1.00 84.31 104 SER A CA 1
ATOM 845 C C . SER A 1 104 ? 2.209 13.449 19.102 1.00 84.31 104 SER A C 1
ATOM 847 O O . SER A 1 104 ? 2.752 13.306 20.199 1.00 84.31 104 SER A O 1
ATOM 849 N N . ASN A 1 105 ? 1.816 14.657 18.674 1.00 80.06 105 ASN A N 1
ATOM 850 C CA . ASN A 1 105 ? 2.072 15.859 19.459 1.00 80.06 105 ASN A CA 1
ATOM 851 C C . ASN A 1 105 ? 1.317 15.785 20.796 1.00 80.06 105 ASN A C 1
ATOM 853 O O . ASN A 1 105 ? 0.104 15.555 20.828 1.00 80.06 105 ASN A O 1
ATOM 857 N N . LEU A 1 106 ? 2.048 15.968 21.901 1.00 76.94 106 LEU A N 1
ATOM 858 C CA . LEU A 1 106 ? 1.548 15.835 23.276 1.00 76.94 106 LEU A CA 1
ATOM 859 C C . LEU A 1 106 ? 0.976 14.440 23.611 1.00 76.94 106 LEU A C 1
ATOM 861 O O . LEU A 1 106 ? 0.148 14.313 24.515 1.00 76.94 106 LEU A O 1
ATOM 865 N N . ARG A 1 107 ? 1.394 13.387 22.892 1.00 83.31 107 ARG A N 1
ATOM 866 C CA . ARG A 1 107 ? 0.952 12.000 23.122 1.00 83.31 107 ARG A CA 1
ATOM 867 C C . ARG A 1 107 ? 2.005 11.183 23.853 1.00 83.31 107 ARG A C 1
ATOM 869 O O . ARG A 1 107 ? 3.206 11.433 23.747 1.00 83.31 107 ARG A O 1
ATOM 876 N N . LYS A 1 108 ? 1.543 10.193 24.611 1.00 82.44 108 LYS A N 1
ATOM 877 C CA . LYS A 1 108 ? 2.396 9.272 25.363 1.00 82.44 108 LYS A CA 1
ATOM 878 C C . LYS A 1 108 ? 2.569 7.965 24.600 1.00 82.44 108 LYS A C 1
ATOM 880 O O . LYS A 1 108 ? 1.816 7.635 23.686 1.00 82.44 108 LYS A O 1
ATOM 885 N N . ARG A 1 109 ? 3.597 7.211 24.986 1.00 81.06 109 ARG A N 1
ATOM 886 C CA . ARG A 1 109 ? 3.823 5.863 24.465 1.00 81.06 109 ARG A CA 1
ATOM 887 C C . ARG A 1 109 ? 2.586 4.993 24.712 1.00 81.06 109 ARG A C 1
ATOM 889 O O . ARG A 1 109 ? 1.990 5.076 25.781 1.00 81.06 109 ARG A O 1
ATOM 896 N N . GLU A 1 110 ? 2.248 4.164 23.727 1.00 76.81 110 GLU A N 1
ATOM 897 C CA . GLU A 1 110 ? 1.041 3.328 23.683 1.00 76.81 110 GLU A CA 1
ATOM 898 C C . GLU A 1 110 ? -0.296 4.075 23.529 1.00 76.81 110 GLU A C 1
ATOM 900 O O . GLU A 1 110 ? -1.316 3.398 23.402 1.00 76.81 110 GLU A O 1
ATOM 905 N N . ASP A 1 111 ? -0.335 5.416 23.461 1.00 87.31 111 ASP A N 1
ATOM 906 C CA . ASP A 1 111 ? -1.563 6.120 23.062 1.00 87.31 111 ASP A CA 1
ATOM 907 C C . ASP A 1 111 ? -1.983 5.658 21.663 1.00 87.31 111 ASP A C 1
ATOM 909 O O . ASP A 1 111 ? -1.147 5.496 20.762 1.00 87.31 111 ASP A O 1
ATOM 913 N N . GLN A 1 112 ? -3.290 5.453 21.472 1.00 91.31 112 GLN A N 1
ATOM 914 C CA . GLN A 1 112 ? -3.824 4.919 20.223 1.00 91.31 112 GLN A CA 1
ATOM 915 C C . GLN A 1 112 ? -4.854 5.853 19.600 1.00 91.31 112 GLN A C 1
ATOM 917 O O . GLN A 1 112 ? -5.647 6.486 20.291 1.00 91.31 112 GLN A O 1
ATOM 922 N N . ALA A 1 113 ? -4.876 5.863 18.271 1.00 92.44 113 ALA A N 1
ATOM 923 C CA . ALA A 1 113 ? -5.966 6.394 17.474 1.00 92.44 113 ALA A CA 1
ATOM 924 C C . ALA A 1 113 ? -6.592 5.258 16.670 1.00 92.44 113 ALA A C 1
ATOM 926 O O . ALA A 1 113 ? -5.905 4.532 15.941 1.00 92.44 113 ALA A O 1
ATOM 927 N N . LYS A 1 114 ? -7.911 5.098 16.788 1.00 94.75 114 LYS A N 1
ATOM 928 C CA . LYS A 1 114 ? -8.640 3.980 16.184 1.00 94.75 114 LYS A CA 1
ATOM 929 C C . LYS A 1 114 ? -9.803 4.459 15.335 1.00 94.75 114 LYS A C 1
ATOM 931 O O . LYS A 1 114 ? -10.561 5.337 15.751 1.00 94.75 114 LYS A O 1
ATOM 936 N N . ILE A 1 115 ? -9.954 3.840 14.170 1.00 95.50 115 ILE A N 1
ATOM 937 C CA . ILE A 1 115 ? -11.163 3.930 13.349 1.00 95.50 115 ILE A CA 1
ATOM 938 C C . ILE A 1 115 ? -11.640 2.529 13.015 1.00 95.50 115 ILE A C 1
ATOM 940 O O . ILE A 1 115 ? -10.846 1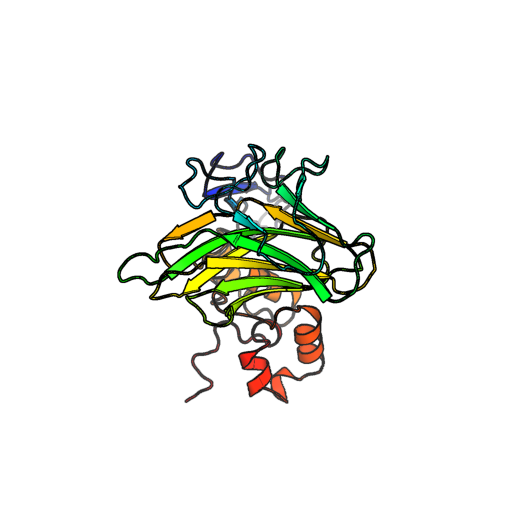.637 12.710 1.00 95.50 115 ILE A O 1
ATOM 944 N N . ILE A 1 116 ? -12.947 2.346 13.066 1.00 95.56 116 ILE A N 1
ATOM 945 C CA . ILE A 1 116 ? -13.610 1.089 12.777 1.00 95.56 116 ILE A CA 1
ATOM 946 C C . ILE A 1 116 ? -14.626 1.301 11.662 1.00 95.56 116 ILE A C 1
ATOM 948 O O . ILE A 1 116 ? -15.328 2.310 11.629 1.00 95.56 116 ILE A O 1
ATOM 952 N N . SER A 1 117 ? -14.676 0.353 10.735 1.00 95.50 117 SER A N 1
ATOM 953 C CA . SER A 1 117 ? -15.635 0.358 9.639 1.00 95.50 117 SER A CA 1
ATOM 954 C C . SER A 1 117 ? -17.032 -0.025 10.130 1.00 95.50 117 SER A C 1
ATOM 956 O O . SER A 1 117 ? -17.186 -0.715 11.143 1.00 95.50 117 SER A O 1
ATOM 958 N N . ASP A 1 118 ? -18.055 0.279 9.342 1.00 93.56 118 ASP A N 1
ATOM 959 C CA . ASP A 1 118 ? -19.320 -0.452 9.389 1.00 93.56 118 ASP A CA 1
ATOM 960 C C . ASP A 1 118 ? -19.117 -1.958 9.153 1.00 93.56 118 ASP A C 1
ATOM 962 O O . ASP A 1 118 ? -18.077 -2.420 8.665 1.00 93.56 118 ASP A O 1
ATOM 966 N N . ALA A 1 119 ? -20.123 -2.753 9.521 1.00 92.75 119 ALA A N 1
ATOM 967 C CA . ALA A 1 119 ? -20.074 -4.201 9.377 1.00 92.75 119 ALA A CA 1
ATOM 968 C C . ALA A 1 119 ? -20.057 -4.619 7.897 1.00 92.75 119 ALA A C 1
ATOM 970 O O . ALA A 1 119 ? -21.012 -4.411 7.148 1.00 92.75 119 ALA A O 1
ATOM 971 N N . LEU A 1 120 ? -18.981 -5.289 7.502 1.00 91.44 120 LEU A N 1
ATOM 972 C CA . LEU A 1 120 ? -18.798 -5.893 6.194 1.00 91.44 120 LEU A CA 1
ATOM 973 C C . LEU A 1 120 ? -19.392 -7.298 6.173 1.00 91.44 120 LEU A C 1
ATOM 975 O O . LEU A 1 120 ? -19.163 -8.104 7.080 1.00 91.44 120 LEU A O 1
ATOM 979 N N . THR A 1 121 ? -20.116 -7.614 5.100 1.00 87.69 121 THR A N 1
ATOM 980 C CA . THR A 1 121 ? -20.572 -8.980 4.827 1.00 87.69 121 THR A CA 1
ATOM 981 C C . THR A 1 121 ? -19.637 -9.599 3.789 1.00 87.69 121 THR A C 1
ATOM 983 O O . THR A 1 121 ? -19.522 -9.047 2.695 1.00 87.69 121 THR A O 1
ATOM 986 N N . PRO A 1 122 ? -18.935 -10.703 4.103 1.00 75.81 122 PRO A N 1
ATOM 987 C CA . PRO A 1 122 ? -18.062 -11.353 3.134 1.00 75.81 122 PRO A CA 1
ATOM 988 C C . PRO A 1 122 ? -18.867 -11.873 1.936 1.00 75.81 122 PRO A C 1
ATOM 990 O O . PRO A 1 122 ? -20.002 -12.322 2.093 1.00 75.81 122 PRO A O 1
ATOM 993 N N . ALA A 1 123 ? -18.261 -11.851 0.746 1.00 76.69 123 ALA A N 1
ATOM 994 C CA . ALA A 1 123 ? -18.881 -12.412 -0.449 1.00 76.69 123 ALA A CA 1
ATOM 995 C C . ALA A 1 123 ? -19.220 -13.907 -0.231 1.00 76.69 123 ALA A C 1
ATOM 997 O O . ALA A 1 123 ? -18.340 -14.658 0.225 1.00 76.69 123 ALA A O 1
ATOM 998 N N . PRO A 1 124 ? -20.455 -14.354 -0.552 1.00 72.50 124 PRO A N 1
ATOM 999 C CA . PRO A 1 124 ? -20.885 -15.736 -0.351 1.00 72.50 124 PRO A CA 1
ATOM 1000 C C . PRO A 1 124 ? -19.912 -16.733 -0.988 1.00 72.50 124 PRO A C 1
ATOM 1002 O O . PRO A 1 124 ? -19.395 -16.488 -2.076 1.00 72.50 124 PRO A O 1
ATOM 1005 N N . LYS A 1 125 ? -19.654 -17.861 -0.311 1.00 74.56 125 LYS A N 1
ATOM 1006 C CA . LYS A 1 125 ? -18.727 -18.948 -0.712 1.00 74.56 125 LYS A CA 1
ATOM 1007 C C . LYS A 1 125 ? -17.234 -18.579 -0.741 1.00 74.56 125 LYS A C 1
ATOM 1009 O O . LYS A 1 125 ? -16.398 -19.435 -0.467 1.00 74.56 125 LYS A O 1
ATOM 1014 N N . VAL A 1 126 ? -16.877 -17.322 -1.003 1.00 81.12 126 VAL A N 1
ATOM 1015 C CA . VAL A 1 126 ? -15.476 -16.881 -1.101 1.00 81.12 126 VAL A CA 1
ATOM 1016 C C . VAL A 1 126 ? -14.875 -16.588 0.276 1.00 81.12 126 VAL A C 1
ATOM 1018 O O . VAL A 1 126 ? -13.695 -16.877 0.501 1.00 81.12 126 VAL A O 1
ATOM 1021 N N . ASN A 1 127 ? -15.680 -16.050 1.207 1.00 89.12 127 ASN A N 1
ATOM 1022 C CA . ASN A 1 127 ? -15.292 -15.744 2.595 1.00 89.12 127 ASN A CA 1
ATOM 1023 C C . ASN A 1 127 ? -13.999 -14.910 2.711 1.00 89.12 127 ASN A C 1
ATOM 1025 O O . ASN A 1 127 ? -13.250 -15.005 3.694 1.00 89.12 127 ASN A O 1
ATOM 1029 N N . ARG A 1 128 ? -13.708 -14.121 1.669 1.00 91.81 128 ARG A N 1
ATOM 1030 C CA . ARG A 1 128 ? -12.519 -13.279 1.550 1.00 91.81 128 ARG A CA 1
ATOM 1031 C C . ARG A 1 128 ? -12.860 -11.937 0.907 1.00 91.81 128 ARG A C 1
ATOM 1033 O O . ARG A 1 128 ? -13.708 -11.882 0.017 1.00 91.81 128 ARG A O 1
ATOM 1040 N N . ALA A 1 129 ? -12.166 -10.896 1.347 1.00 92.94 129 ALA A N 1
ATOM 1041 C CA . ALA A 1 129 ? -12.184 -9.562 0.757 1.00 92.94 129 ALA A CA 1
ATOM 1042 C C . ALA A 1 129 ? -10.752 -9.022 0.646 1.00 92.94 129 ALA A C 1
ATOM 1044 O O . ALA A 1 129 ? -9.886 -9.392 1.444 1.00 92.94 129 ALA A O 1
ATOM 1045 N N . CYS A 1 130 ? -10.504 -8.149 -0.324 1.00 93.62 130 CYS A N 1
ATOM 1046 C CA . CYS A 1 130 ? -9.229 -7.479 -0.494 1.00 93.62 130 CYS A CA 1
ATOM 1047 C C . CYS A 1 130 ? -9.362 -6.038 -0.027 1.00 93.62 130 CYS A C 1
ATOM 1049 O O . CYS A 1 130 ? -10.025 -5.233 -0.678 1.00 93.62 130 CYS A O 1
ATOM 1051 N N . LEU A 1 131 ? -8.724 -5.730 1.098 1.00 95.56 131 LEU A N 1
ATOM 1052 C CA . LEU A 1 131 ? -8.577 -4.366 1.581 1.00 95.56 131 LEU A CA 1
ATOM 1053 C C . LEU A 1 131 ? -7.357 -3.744 0.912 1.00 95.56 131 LEU A C 1
ATOM 1055 O O . LEU A 1 131 ? -6.257 -4.288 1.022 1.00 95.56 131 LEU A O 1
ATOM 1059 N N . LYS A 1 132 ? -7.541 -2.608 0.251 1.00 94.19 132 LYS A N 1
ATOM 1060 C CA . LYS A 1 132 ? -6.463 -1.788 -0.303 1.00 94.19 132 LYS A CA 1
ATOM 1061 C C . LYS A 1 132 ? -6.496 -0.442 0.399 1.00 94.19 132 LYS A C 1
ATOM 1063 O O . LYS A 1 132 ? -7.575 0.073 0.653 1.00 94.19 132 LYS A O 1
ATOM 1068 N N . PHE A 1 133 ? -5.341 0.095 0.745 1.00 94.94 133 PHE A N 1
ATOM 1069 C CA . PHE A 1 133 ? -5.260 1.404 1.381 1.00 94.94 133 PHE A CA 1
ATOM 1070 C C . PHE A 1 133 ? -3.891 2.017 1.147 1.00 94.94 133 PHE A C 1
ATOM 1072 O O . PHE A 1 133 ? -2.902 1.302 0.943 1.00 94.94 133 PHE A O 1
ATOM 1079 N N . HIS A 1 134 ? -3.845 3.337 1.211 1.00 93.25 134 HIS A N 1
ATOM 1080 C CA . HIS A 1 134 ? -2.610 4.090 1.237 1.00 93.25 134 HIS A CA 1
ATOM 1081 C C . HIS A 1 134 ? -2.371 4.599 2.647 1.00 93.25 134 HIS A C 1
ATOM 1083 O O . HIS A 1 134 ? -3.296 4.975 3.368 1.00 93.25 134 HIS A O 1
ATOM 1089 N N . TYR A 1 135 ? -1.114 4.569 3.058 1.00 94.19 135 TYR A N 1
ATOM 1090 C CA . TYR A 1 135 ? -0.705 5.061 4.353 1.00 94.19 135 TYR A CA 1
ATOM 1091 C C . TYR A 1 135 ? 0.600 5.835 4.243 1.00 94.19 135 TYR A C 1
ATOM 1093 O O . TYR A 1 135 ? 1.403 5.624 3.331 1.00 94.19 135 TYR A O 1
ATOM 1101 N N . ARG A 1 136 ? 0.817 6.722 5.206 1.00 92.50 136 ARG A N 1
ATOM 1102 C CA . ARG A 1 136 ? 2.088 7.408 5.414 1.00 92.50 136 ARG A CA 1
ATOM 1103 C C . ARG A 1 136 ? 2.470 7.282 6.876 1.00 92.50 136 ARG A C 1
ATOM 1105 O O . ARG A 1 136 ? 1.637 7.491 7.753 1.00 92.50 136 ARG A O 1
ATOM 1112 N N . MET A 1 137 ? 3.726 6.942 7.123 1.00 92.25 137 MET A N 1
ATOM 1113 C CA . MET A 1 137 ? 4.304 6.864 8.458 1.00 92.25 137 MET A CA 1
ATOM 1114 C C . MET A 1 137 ? 5.617 7.635 8.426 1.00 92.25 137 MET A C 1
ATOM 1116 O O . MET A 1 137 ? 6.603 7.129 7.897 1.00 92.25 137 MET A O 1
ATOM 1120 N N . HIS A 1 138 ? 5.607 8.853 8.973 1.00 92.12 138 HIS A N 1
ATOM 1121 C CA . HIS A 1 138 ? 6.788 9.703 9.033 1.00 92.12 138 HIS A CA 1
ATOM 1122 C C . HIS A 1 138 ? 7.090 10.236 10.444 1.00 92.12 138 HIS A C 1
ATOM 1124 O O . HIS A 1 138 ? 6.188 10.741 11.114 1.00 92.12 138 HIS A O 1
ATOM 1130 N N . GLY A 1 139 ? 8.351 10.172 10.874 1.00 90.44 139 GLY A N 1
ATOM 1131 C CA . GLY A 1 139 ? 8.873 10.830 12.078 1.00 90.44 139 GLY A CA 1
ATOM 1132 C C . GLY A 1 139 ? 9.602 9.903 13.055 1.00 90.44 139 GLY A C 1
ATOM 1133 O O . GLY A 1 139 ? 9.490 8.680 12.998 1.00 90.44 139 GLY A O 1
ATOM 1134 N N . SER A 1 140 ? 10.358 10.492 13.983 1.00 89.44 140 SER A N 1
ATOM 1135 C CA . SER A 1 140 ? 11.219 9.754 14.920 1.00 89.44 140 SER A CA 1
ATOM 1136 C C . SER A 1 140 ? 10.449 9.050 16.039 1.00 89.44 140 SER A C 1
ATOM 1138 O O . SER A 1 140 ? 10.942 8.062 16.575 1.00 89.44 140 SER A O 1
ATOM 1140 N N . GLY A 1 141 ? 9.233 9.513 16.354 1.00 88.44 141 GLY A N 1
ATOM 1141 C CA . GLY A 1 141 ? 8.340 8.889 17.341 1.00 88.44 141 GLY A CA 1
ATOM 1142 C C . GLY A 1 141 ? 7.515 7.704 16.834 1.00 88.44 141 GLY A C 1
ATOM 1143 O O . GLY A 1 141 ? 6.613 7.226 17.531 1.00 88.44 141 GLY A O 1
ATOM 1144 N N . MET A 1 142 ? 7.762 7.268 15.596 1.00 90.12 142 MET A N 1
ATOM 1145 C CA . MET A 1 142 ? 6.856 6.381 14.882 1.00 90.12 142 MET A CA 1
ATOM 1146 C C . MET A 1 142 ? 6.701 5.018 15.559 1.00 90.12 142 MET A C 1
ATOM 1148 O O . MET A 1 142 ? 7.678 4.320 15.821 1.00 90.12 142 MET A O 1
ATOM 1152 N N . GLY A 1 143 ? 5.450 4.626 15.793 1.00 89.31 143 GLY A N 1
ATOM 1153 C CA . GLY A 1 143 ? 5.098 3.323 16.345 1.00 89.31 143 GLY A CA 1
ATOM 1154 C C . GLY A 1 143 ? 4.519 2.381 15.299 1.00 89.31 143 GLY A C 1
ATOM 1155 O O . GLY A 1 143 ? 5.140 2.123 14.268 1.00 89.31 143 GLY A O 1
ATOM 1156 N N . LEU A 1 144 ? 3.338 1.834 15.590 1.00 90.50 144 LEU A N 1
ATOM 1157 C CA . LEU A 1 144 ? 2.721 0.751 14.826 1.00 90.50 144 LEU A CA 1
ATOM 1158 C C . LEU A 1 144 ? 1.414 1.211 14.176 1.00 90.50 144 LEU A C 1
ATOM 1160 O O . LEU A 1 144 ? 0.515 1.695 14.860 1.00 90.50 144 LEU A O 1
ATOM 1164 N N . LEU A 1 145 ? 1.270 0.978 12.874 1.00 93.56 145 LEU A N 1
ATOM 1165 C CA . LEU A 1 145 ? -0.018 1.004 12.190 1.00 93.56 145 LEU A CA 1
ATOM 1166 C C . LEU A 1 145 ? -0.493 -0.435 12.004 1.00 93.56 145 LEU A C 1
ATOM 1168 O O . LEU A 1 145 ? 0.212 -1.252 11.422 1.00 93.56 145 LEU A O 1
ATOM 1172 N N . THR A 1 146 ? -1.685 -0.758 12.494 1.00 93.81 146 THR A N 1
ATOM 1173 C CA . THR A 1 146 ? -2.231 -2.121 12.471 1.00 93.81 146 THR A CA 1
ATOM 1174 C C . THR A 1 146 ? -3.603 -2.156 11.821 1.00 93.81 146 THR A C 1
ATOM 1176 O O . THR A 1 146 ? -4.443 -1.306 12.108 1.00 93.81 146 THR A O 1
ATOM 1179 N N . VAL A 1 147 ? -3.865 -3.195 11.029 1.00 97.31 147 VAL A N 1
ATOM 1180 C CA . VAL A 1 147 ? -5.208 -3.567 10.573 1.00 97.31 147 VAL A CA 1
ATOM 1181 C C . VAL A 1 147 ? -5.650 -4.818 11.319 1.00 97.31 147 VAL A C 1
ATOM 1183 O O . VAL A 1 147 ? -4.965 -5.847 11.318 1.00 97.31 147 VAL A O 1
ATOM 1186 N N . LYS A 1 148 ? -6.824 -4.745 11.941 1.00 96.31 148 LYS A N 1
ATOM 1187 C CA . LYS A 1 148 ? -7.458 -5.856 12.654 1.00 96.31 148 LYS A CA 1
ATOM 1188 C C . LYS A 1 148 ? -8.854 -6.120 12.102 1.00 96.31 148 LYS A C 1
ATOM 1190 O O . LYS A 1 148 ? -9.507 -5.226 11.575 1.00 96.31 148 LYS A O 1
ATOM 1195 N N . ILE A 1 149 ? -9.326 -7.352 12.260 1.00 96.00 149 ILE A N 1
ATOM 1196 C CA . ILE A 1 149 ? -10.716 -7.734 12.003 1.00 96.00 149 ILE A CA 1
ATOM 1197 C C . ILE A 1 149 ? -11.424 -8.042 13.325 1.00 96.00 149 ILE A C 1
ATOM 1199 O O . ILE A 1 149 ? -10.960 -8.873 14.112 1.00 96.00 149 ILE A O 1
ATOM 1203 N N . LYS A 1 150 ? -12.554 -7.377 13.569 1.00 95.06 150 LYS A N 1
ATOM 1204 C CA . LYS A 1 150 ? -13.427 -7.588 14.735 1.00 95.06 150 LYS A CA 1
ATOM 1205 C C . LYS A 1 150 ? -14.646 -8.400 14.300 1.00 95.06 150 LYS A C 1
ATOM 1207 O O . LYS A 1 150 ? -15.273 -8.072 13.295 1.00 95.06 150 LYS A O 1
ATOM 1212 N N . ARG A 1 151 ? -14.948 -9.493 15.010 1.00 94.50 151 ARG A N 1
ATOM 1213 C CA . ARG A 1 151 ? -16.061 -10.410 14.696 1.00 94.50 151 ARG A CA 1
ATOM 1214 C C . ARG A 1 151 ? -16.883 -10.663 15.949 1.00 94.50 151 ARG A C 1
ATOM 1216 O O . ARG A 1 151 ? -16.338 -11.236 16.893 1.00 94.50 151 ARG A O 1
ATOM 1223 N N . ASN A 1 152 ? -18.172 -10.334 15.930 1.00 87.19 152 ASN A N 1
ATOM 1224 C CA . ASN A 1 152 ? -19.062 -10.480 17.090 1.00 87.19 152 ASN A CA 1
ATOM 1225 C C . ASN A 1 152 ? -18.366 -9.942 18.367 1.00 87.19 152 ASN A C 1
ATOM 1227 O O . ASN A 1 152 ? -17.601 -8.980 18.293 1.00 87.19 152 ASN A O 1
ATOM 1231 N N . SER A 1 153 ? -18.537 -10.607 19.510 1.00 80.44 153 SER A N 1
ATOM 1232 C CA . SER A 1 153 ? -17.865 -10.271 20.776 1.00 80.44 153 SER A CA 1
ATOM 1233 C C . SER A 1 153 ? -16.443 -10.847 20.912 1.00 80.44 153 SER A C 1
ATOM 1235 O O . SER A 1 153 ? -15.933 -10.985 22.021 1.00 80.44 153 SER A O 1
ATOM 1237 N N . ARG A 1 154 ? -15.783 -11.242 19.812 1.00 86.12 154 ARG A N 1
ATOM 1238 C CA . ARG A 1 154 ? -14.415 -11.790 19.865 1.00 86.12 154 ARG A CA 1
ATOM 1239 C C . ARG A 1 154 ? -13.373 -10.673 19.893 1.00 86.12 154 ARG A C 1
ATOM 1241 O O . ARG A 1 154 ? -13.543 -9.633 19.257 1.00 86.12 154 ARG A O 1
ATOM 1248 N N . LYS A 1 155 ? -12.233 -10.947 20.538 1.00 91.19 155 LYS A N 1
ATOM 1249 C CA . LYS A 1 155 ? -11.048 -10.076 20.496 1.00 91.19 155 LYS A CA 1
ATOM 1250 C C . LYS A 1 155 ? -10.641 -9.795 19.033 1.00 91.19 155 LYS A C 1
ATOM 1252 O O . LYS A 1 155 ? -10.565 -10.747 18.248 1.00 91.19 155 LYS A O 1
ATOM 1257 N N . PRO A 1 156 ? -10.363 -8.530 18.652 1.00 94.75 156 PRO A N 1
ATOM 1258 C CA . PRO A 1 156 ? -9.922 -8.197 17.300 1.00 94.75 156 PRO A CA 1
ATOM 1259 C C . PRO A 1 156 ? -8.654 -8.961 16.907 1.00 94.75 156 PRO A C 1
ATOM 1261 O O . PRO A 1 156 ? -7.671 -8.972 17.651 1.00 94.75 156 PRO A O 1
ATOM 1264 N N . LYS A 1 15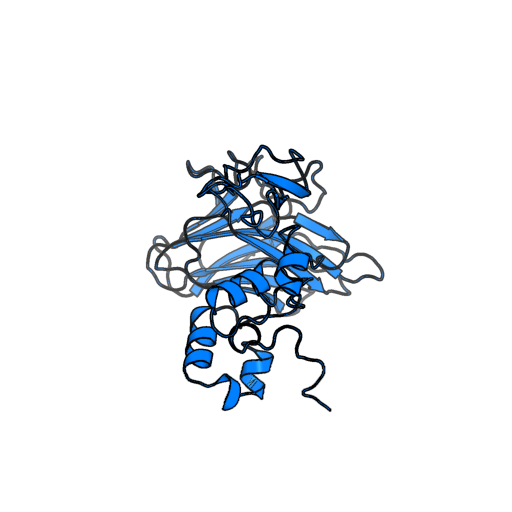7 ? -8.666 -9.589 15.728 1.00 94.00 157 LYS A N 1
ATOM 1265 C CA . LYS A 1 157 ? -7.529 -10.345 15.189 1.00 94.00 157 LYS A CA 1
ATOM 1266 C C . LYS A 1 157 ? -6.711 -9.465 14.252 1.00 94.00 157 LYS A C 1
ATOM 1268 O O . LYS A 1 157 ? -7.257 -8.959 13.279 1.00 94.00 157 LYS A O 1
ATOM 1273 N N . GLU A 1 158 ? -5.413 -9.342 14.501 1.00 92.81 158 GLU A N 1
ATOM 1274 C CA . GLU A 1 158 ? -4.487 -8.678 13.581 1.00 92.81 158 GLU A CA 1
ATOM 1275 C C . GLU A 1 158 ? -4.348 -9.441 12.260 1.00 92.81 158 GLU A C 1
ATOM 1277 O O . GLU A 1 158 ? -4.257 -10.672 12.236 1.00 92.81 158 GLU A O 1
ATOM 1282 N N . VAL A 1 159 ? -4.377 -8.693 11.157 1.00 92.44 159 VAL A N 1
ATOM 1283 C CA . VAL A 1 159 ? -4.217 -9.215 9.793 1.00 92.44 159 VAL A CA 1
ATOM 1284 C C . VAL A 1 159 ? -3.089 -8.533 9.025 1.00 92.44 159 VAL A C 1
ATOM 1286 O O . VAL A 1 159 ? -2.630 -9.089 8.030 1.00 92.44 159 VAL A O 1
ATOM 1289 N N . TRP A 1 160 ? -2.639 -7.361 9.474 1.00 91.88 160 TRP A N 1
ATOM 1290 C CA . TRP A 1 160 ? -1.516 -6.629 8.895 1.00 91.88 160 TRP A CA 1
ATOM 1291 C C . TRP A 1 160 ? -0.981 -5.605 9.893 1.00 91.88 160 TRP A C 1
ATOM 1293 O O . TRP A 1 160 ? -1.758 -5.044 10.669 1.00 91.88 160 TRP A O 1
ATOM 1303 N N . SER A 1 161 ? 0.316 -5.325 9.825 1.00 90.44 161 SER A N 1
ATOM 1304 C CA . SER A 1 161 ? 0.952 -4.250 10.576 1.00 90.44 161 SER A CA 1
ATOM 1305 C C . SER A 1 161 ? 2.165 -3.679 9.837 1.00 90.44 161 SER A C 1
ATOM 1307 O O . SER A 1 161 ? 2.792 -4.355 9.020 1.00 90.44 161 SER A O 1
ATOM 1309 N N . ALA A 1 162 ? 2.479 -2.421 10.129 1.00 86.88 162 ALA A N 1
ATOM 1310 C CA . ALA A 1 162 ? 3.690 -1.723 9.720 1.00 86.88 162 ALA A CA 1
ATOM 1311 C C . ALA A 1 162 ? 4.250 -0.953 10.917 1.00 86.88 162 ALA A C 1
ATOM 1313 O O . ALA A 1 162 ? 3.487 -0.345 11.667 1.00 86.88 162 ALA A O 1
ATOM 1314 N N . TYR A 1 163 ? 5.571 -0.983 11.090 1.00 87.12 163 TYR A N 1
ATOM 1315 C CA . TYR A 1 163 ? 6.273 -0.342 12.200 1.00 87.12 163 TYR A CA 1
ATOM 1316 C C . TYR A 1 163 ? 7.300 0.681 11.708 1.00 87.12 163 TYR A C 1
ATOM 1318 O O . TYR A 1 163 ? 7.948 0.462 10.678 1.00 87.12 163 TYR A O 1
ATOM 1326 N N . GLY A 1 164 ? 7.488 1.742 12.493 1.00 86.88 164 GLY A N 1
ATOM 1327 C CA . GLY A 1 164 ? 8.577 2.701 12.333 1.00 86.88 164 GLY A CA 1
ATOM 1328 C C . GLY A 1 164 ? 8.427 3.636 11.131 1.00 86.88 164 GLY A C 1
ATOM 1329 O O . GLY A 1 164 ? 7.433 3.613 10.410 1.00 86.88 164 GLY A O 1
ATOM 1330 N N . ASP A 1 165 ? 9.420 4.501 10.944 1.00 87.75 165 ASP A N 1
ATOM 1331 C CA . ASP A 1 165 ? 9.442 5.503 9.876 1.00 87.75 165 ASP A CA 1
ATOM 1332 C C . ASP A 1 165 ? 9.602 4.868 8.485 1.00 87.75 165 ASP A C 1
ATOM 1334 O O . ASP A 1 165 ? 10.503 4.055 8.257 1.00 87.75 165 ASP A O 1
ATOM 1338 N N . HIS A 1 166 ? 8.709 5.218 7.556 1.00 87.75 166 HIS A N 1
ATOM 1339 C CA . HIS A 1 166 ? 8.722 4.763 6.156 1.00 87.75 166 HIS A CA 1
ATOM 1340 C C . HIS A 1 166 ? 9.052 5.922 5.198 1.00 87.75 166 HIS A C 1
ATOM 1342 O O . HIS A 1 166 ? 8.914 5.784 3.978 1.00 87.75 166 HIS A O 1
ATOM 1348 N N . GLY A 1 167 ? 9.520 7.050 5.742 1.00 89.00 167 GLY A N 1
ATOM 1349 C CA . GLY A 1 167 ? 9.743 8.303 5.034 1.00 89.00 167 GLY A CA 1
ATOM 1350 C C . GLY A 1 167 ? 8.457 9.087 4.758 1.00 89.00 167 GLY A C 1
ATOM 1351 O O . GLY A 1 167 ? 7.337 8.578 4.845 1.00 89.00 167 GLY A O 1
ATOM 1352 N N . ASN A 1 168 ? 8.618 10.353 4.373 1.00 87.62 168 ASN A N 1
ATOM 1353 C CA . ASN A 1 168 ? 7.508 11.232 4.006 1.00 87.62 168 ASN A CA 1
ATOM 1354 C C . ASN A 1 168 ? 6.989 10.932 2.587 1.00 87.62 168 ASN A C 1
ATOM 1356 O O . ASN A 1 168 ? 7.117 11.743 1.673 1.00 87.62 168 ASN A O 1
ATOM 1360 N N . LYS A 1 169 ? 6.446 9.729 2.389 1.00 88.62 169 LYS A N 1
ATOM 1361 C CA . LYS A 1 169 ? 5.885 9.271 1.114 1.00 88.62 169 LYS A CA 1
ATOM 1362 C C . LYS A 1 169 ? 4.671 8.381 1.333 1.00 88.62 169 LYS A C 1
ATOM 1364 O O . LYS A 1 169 ? 4.586 7.671 2.334 1.00 88.62 169 LYS A O 1
ATOM 1369 N N . TRP A 1 170 ? 3.760 8.389 0.369 1.00 88.56 170 TRP A N 1
ATOM 1370 C CA . TRP A 1 170 ? 2.636 7.465 0.352 1.00 88.56 170 TRP A CA 1
ATOM 1371 C C . TRP A 1 170 ? 3.108 6.048 0.037 1.00 88.56 170 TRP A C 1
ATOM 1373 O O . TRP A 1 170 ? 3.867 5.813 -0.904 1.00 88.56 170 TRP A O 1
ATOM 1383 N N . VAL A 1 171 ? 2.644 5.098 0.842 1.00 88.69 171 VAL A N 1
ATOM 1384 C CA . VAL A 1 171 ? 2.881 3.672 0.657 1.00 88.69 171 VAL A CA 1
ATOM 1385 C C . VAL A 1 171 ? 1.540 2.979 0.505 1.00 88.69 171 VAL A C 1
ATOM 1387 O O . VAL A 1 171 ? 0.619 3.176 1.292 1.00 88.69 171 VAL A O 1
ATOM 1390 N N . LYS A 1 172 ? 1.434 2.139 -0.517 1.00 88.69 172 LYS A N 1
ATOM 1391 C CA . LYS A 1 172 ? 0.250 1.332 -0.779 1.00 88.69 172 LYS A CA 1
ATOM 1392 C C . LYS A 1 172 ? 0.366 -0.031 -0.110 1.00 88.69 172 LYS A C 1
ATOM 1394 O O . LYS A 1 172 ? 1.409 -0.681 -0.184 1.00 88.69 172 LYS A O 1
ATOM 1399 N N . SER A 1 173 ? -0.733 -0.502 0.470 1.00 90.56 173 SER A N 1
ATOM 1400 C CA . SER A 1 173 ? -0.850 -1.850 1.019 1.00 90.56 173 SER A CA 1
ATOM 1401 C C . SER A 1 173 ? -2.105 -2.558 0.517 1.00 90.56 173 SER A C 1
ATOM 1403 O O . SER A 1 173 ? -3.115 -1.935 0.183 1.00 90.56 173 SER A O 1
ATOM 1405 N N . ARG A 1 174 ? -2.027 -3.890 0.448 1.00 91.50 174 ARG A N 1
ATOM 1406 C CA . ARG A 1 174 ? -3.135 -4.778 0.085 1.00 91.50 174 ARG A CA 1
ATOM 1407 C C . ARG A 1 174 ? -3.169 -5.955 1.059 1.00 91.50 174 ARG A C 1
ATOM 1409 O O . ARG A 1 174 ? -2.160 -6.636 1.231 1.00 91.50 174 ARG A O 1
ATOM 1416 N N . VAL A 1 175 ? -4.319 -6.217 1.674 1.00 91.94 175 VAL A N 1
ATOM 1417 C CA . VAL A 1 175 ? -4.481 -7.247 2.710 1.00 91.94 175 VAL A CA 1
ATOM 1418 C C . VAL A 1 175 ? -5.699 -8.111 2.410 1.00 91.94 175 VAL A C 1
ATOM 1420 O O . VAL A 1 175 ? -6.819 -7.617 2.287 1.00 91.94 175 VAL A O 1
ATOM 1423 N N . THR A 1 176 ? -5.490 -9.427 2.331 1.00 93.06 176 THR A N 1
ATOM 1424 C CA . THR A 1 176 ? -6.603 -10.377 2.212 1.00 93.06 176 THR A CA 1
ATOM 1425 C C . THR A 1 176 ? -7.249 -10.589 3.575 1.00 93.06 176 THR A C 1
ATOM 1427 O O . THR A 1 176 ? -6.678 -11.217 4.467 1.00 93.06 176 THR A O 1
ATOM 1430 N N . LEU A 1 177 ? -8.479 -10.113 3.722 1.00 94.00 177 LEU A N 1
ATOM 1431 C CA . LEU A 1 177 ? -9.312 -10.314 4.897 1.00 94.00 177 LEU A CA 1
ATOM 1432 C C . LEU A 1 177 ? -10.054 -11.644 4.758 1.00 94.00 177 LEU A C 1
ATOM 1434 O O . LEU A 1 177 ? -10.800 -11.831 3.803 1.00 94.00 177 LEU A O 1
ATOM 1438 N N . LYS A 1 178 ? -9.873 -12.576 5.700 1.00 93.06 178 LYS A N 1
ATOM 1439 C CA . LYS A 1 178 ? -10.572 -13.875 5.716 1.00 93.06 178 LYS A CA 1
ATOM 1440 C C . LYS A 1 178 ? -11.614 -13.891 6.828 1.00 93.06 178 LYS A C 1
ATOM 1442 O O . LYS A 1 178 ? -11.250 -13.797 8.000 1.00 93.06 178 LYS A O 1
ATOM 1447 N N . SER A 1 179 ? -12.891 -14.054 6.497 1.00 91.81 179 SER A N 1
ATOM 1448 C CA . SER A 1 179 ? -13.972 -14.196 7.481 1.00 91.81 179 SER A CA 1
ATOM 1449 C C . SER A 1 179 ? -15.166 -14.926 6.871 1.00 91.81 179 SER A C 1
ATOM 1451 O O . SER A 1 179 ? -15.566 -14.610 5.759 1.00 91.81 179 SER A O 1
ATOM 1453 N N . SER A 1 180 ? -15.739 -15.880 7.607 1.00 89.56 180 SER A N 1
ATOM 1454 C CA . SER A 1 180 ? -16.984 -16.580 7.245 1.00 89.56 180 SER A CA 1
ATOM 1455 C C . SER A 1 180 ? -18.243 -15.919 7.813 1.00 89.56 180 SER A C 1
ATOM 1457 O O . SER A 1 180 ? -19.352 -16.337 7.512 1.00 89.56 180 SER A O 1
ATOM 1459 N N . VAL A 1 181 ? -18.074 -14.901 8.656 1.00 91.00 181 VAL A N 1
ATOM 1460 C CA . VAL A 1 181 ? -19.154 -14.145 9.304 1.00 91.00 181 VAL A CA 1
ATOM 1461 C C . VAL A 1 181 ? -18.951 -12.656 9.065 1.00 91.00 181 VAL A C 1
ATOM 1463 O O . VAL A 1 181 ? -17.837 -12.248 8.713 1.00 91.00 181 VAL A O 1
ATOM 1466 N N . LYS A 1 182 ? -19.997 -11.851 9.304 1.00 92.81 182 LYS A N 1
ATOM 1467 C CA . LYS A 1 182 ? -19.901 -10.386 9.302 1.00 92.81 182 LYS A CA 1
ATOM 1468 C C . LYS A 1 182 ? -18.770 -9.918 10.219 1.00 92.81 182 LYS A C 1
ATOM 1470 O O . LYS A 1 182 ? -18.536 -10.490 11.286 1.00 92.81 182 LYS A O 1
ATOM 1475 N N . PHE A 1 183 ? -18.042 -8.904 9.780 1.00 94.50 183 PHE A N 1
ATOM 1476 C CA . PHE A 1 183 ? -16.873 -8.405 10.492 1.00 94.50 183 PHE A CA 1
ATOM 1477 C C . PHE A 1 183 ? -16.682 -6.913 10.243 1.00 94.50 183 PHE A C 1
ATOM 1479 O O . PHE A 1 183 ? -17.166 -6.383 9.253 1.00 94.50 183 PHE A O 1
ATOM 1486 N N . GLN A 1 184 ? -15.952 -6.246 11.125 1.00 95.56 184 GLN A N 1
ATOM 1487 C CA . GLN A 1 184 ? -15.516 -4.864 10.934 1.00 95.56 184 GLN A CA 1
ATOM 1488 C C . GLN A 1 184 ? -14.001 -4.826 10.769 1.00 95.56 184 GLN A C 1
ATOM 1490 O O . GLN A 1 184 ? -13.286 -5.660 11.338 1.00 95.56 184 GLN A O 1
ATOM 1495 N N . VAL A 1 185 ? -13.517 -3.861 9.998 1.00 96.94 185 VAL A N 1
ATOM 1496 C CA . VAL A 1 185 ? -12.094 -3.554 9.864 1.00 96.94 185 VAL A CA 1
ATOM 1497 C C . VAL A 1 185 ? -11.755 -2.455 10.857 1.00 96.94 185 VAL A C 1
ATOM 1499 O O . VAL A 1 185 ? -12.470 -1.465 10.953 1.00 96.94 185 VAL A O 1
ATOM 1502 N N . LEU A 1 186 ? -10.675 -2.643 11.604 1.00 96.31 186 LEU A N 1
ATOM 1503 C CA . LEU A 1 186 ? -10.189 -1.717 12.617 1.00 96.31 186 LEU A CA 1
ATOM 1504 C C . LEU A 1 186 ? -8.765 -1.300 12.247 1.00 96.31 186 LEU A C 1
ATOM 1506 O O . LEU A 1 186 ? -7.863 -2.142 12.257 1.00 96.31 186 LEU A O 1
ATOM 1510 N N . PHE A 1 187 ? -8.569 -0.019 11.951 1.00 97.12 187 PHE A N 1
ATOM 1511 C CA . PHE A 1 187 ? -7.237 0.575 11.868 1.00 97.12 187 PHE A CA 1
ATOM 1512 C C . PHE A 1 187 ? -6.835 1.107 13.242 1.00 97.12 187 PHE A C 1
ATOM 1514 O O . PHE A 1 187 ? -7.623 1.776 13.910 1.00 97.12 187 PHE A O 1
ATOM 1521 N N . VAL A 1 188 ? -5.604 0.813 13.655 1.00 94.69 188 VAL A N 1
ATOM 1522 C CA . VAL A 1 188 ? -5.020 1.265 14.924 1.00 94.69 188 VAL A CA 1
ATOM 1523 C C . VAL A 1 188 ? -3.666 1.896 14.635 1.00 94.69 188 VAL A C 1
ATOM 1525 O O . VAL A 1 188 ? -2.760 1.189 14.202 1.00 94.69 188 VAL A O 1
ATOM 1528 N N . ALA A 1 189 ? -3.522 3.194 14.889 1.00 93.88 189 ALA A N 1
ATOM 1529 C CA . ALA A 1 189 ? -2.220 3.846 14.992 1.00 93.88 189 ALA A CA 1
ATOM 1530 C C . ALA A 1 189 ? -1.831 3.918 16.468 1.00 93.88 189 ALA A C 1
ATOM 1532 O O . ALA A 1 189 ? -2.599 4.441 17.271 1.00 93.88 189 ALA A O 1
ATOM 1533 N N . ALA A 1 190 ? -0.672 3.375 16.822 1.00 91.75 190 ALA A N 1
ATOM 1534 C CA . ALA A 1 190 ? -0.124 3.403 18.172 1.00 91.75 190 ALA A CA 1
ATOM 1535 C C . ALA A 1 190 ? 1.201 4.168 18.175 1.00 91.75 190 ALA A C 1
ATOM 1537 O O . ALA A 1 190 ? 2.073 3.884 17.349 1.00 91.75 190 ALA A O 1
ATOM 1538 N N . ILE A 1 191 ? 1.356 5.116 19.100 1.00 89.56 191 ILE A N 1
ATOM 1539 C CA . ILE A 1 191 ? 2.589 5.899 19.242 1.00 89.56 191 ILE A CA 1
ATOM 1540 C C . ILE A 1 191 ? 3.706 5.027 19.819 1.00 89.56 191 ILE A C 1
ATOM 1542 O O . ILE A 1 191 ? 3.516 4.357 20.836 1.00 89.56 191 ILE A O 1
ATOM 1546 N N . GLY A 1 192 ? 4.879 5.056 19.178 1.00 88.00 192 GLY A N 1
ATOM 1547 C CA . GLY A 1 192 ? 6.050 4.296 19.613 1.00 88.00 192 GLY A CA 1
ATOM 1548 C C . GLY A 1 192 ? 6.773 4.998 20.755 1.00 88.00 192 GLY A C 1
ATOM 1549 O O . GLY A 1 192 ? 6.978 4.425 21.825 1.00 88.00 192 GLY A O 1
ATOM 1550 N N . THR A 1 193 ? 7.125 6.263 20.551 1.00 87.06 193 THR A N 1
ATOM 1551 C CA . THR A 1 193 ? 7.790 7.089 21.560 1.00 87.06 193 THR A CA 1
ATOM 1552 C C . THR A 1 193 ? 7.267 8.533 21.513 1.00 87.06 193 THR A C 1
ATOM 1554 O O . THR A 1 193 ? 6.723 8.942 20.488 1.00 87.06 193 THR A O 1
ATOM 1557 N N . PRO A 1 194 ? 7.415 9.339 22.586 1.00 84.94 194 PRO A N 1
ATOM 1558 C CA . PRO A 1 194 ? 6.871 10.706 22.657 1.00 84.94 194 PRO A CA 1
ATOM 1559 C C . PRO A 1 194 ? 7.538 11.745 21.733 1.00 84.94 194 PRO A C 1
ATOM 1561 O O . PRO A 1 194 ? 7.393 12.945 21.949 1.00 84.94 194 PRO A O 1
ATOM 1564 N N . GLN A 1 195 ? 8.314 11.316 20.736 1.00 88.19 195 GLN A N 1
ATOM 1565 C CA . GLN A 1 195 ? 8.865 12.204 19.716 1.00 88.19 195 GLN A CA 1
ATOM 1566 C C . GLN A 1 195 ? 7.832 12.475 18.613 1.00 88.19 195 GLN A C 1
ATOM 1568 O O . GLN A 1 195 ? 6.828 11.771 18.479 1.00 88.19 195 GLN A O 1
ATOM 1573 N N . LEU A 1 196 ? 8.074 13.511 17.807 1.00 88.00 196 LEU A N 1
ATOM 1574 C CA . LEU A 1 196 ? 7.162 13.907 16.739 1.00 88.00 196 LEU A CA 1
ATOM 1575 C C . LEU A 1 196 ? 7.073 12.824 15.653 1.00 88.00 196 LEU A C 1
ATOM 1577 O O . LEU A 1 196 ? 8.081 12.320 15.148 1.00 88.00 196 LEU A O 1
ATOM 1581 N N . SER A 1 197 ? 5.844 12.466 15.303 1.00 89.94 197 SER A N 1
ATOM 1582 C CA . SER A 1 197 ? 5.514 11.488 14.280 1.00 89.94 197 SER A CA 1
ATOM 1583 C C . SER A 1 197 ? 4.075 11.658 13.810 1.00 89.94 197 SER A C 1
ATOM 1585 O O . SER A 1 197 ? 3.218 12.159 14.543 1.00 89.94 197 SER A O 1
ATOM 1587 N N . HIS A 1 198 ? 3.818 11.238 12.575 1.00 89.69 198 HIS A N 1
ATOM 1588 C CA . HIS A 1 198 ? 2.533 11.416 11.923 1.00 89.69 198 HIS A CA 1
ATOM 1589 C C . HIS A 1 198 ? 2.136 10.183 11.123 1.00 89.69 198 HIS A C 1
ATOM 1591 O O . HIS A 1 198 ? 2.873 9.719 10.246 1.00 89.69 198 HIS A O 1
ATOM 1597 N N . PHE A 1 199 ? 0.928 9.708 11.396 1.00 93.38 199 PHE A N 1
ATOM 1598 C CA . PHE A 1 199 ? 0.241 8.712 10.598 1.00 93.38 199 PHE A CA 1
ATOM 1599 C C . PHE A 1 199 ? -0.693 9.418 9.624 1.00 93.38 199 PHE A C 1
ATOM 1601 O O . PHE A 1 199 ? -1.391 10.362 10.001 1.00 93.38 199 PHE A O 1
ATOM 1608 N N . ALA A 1 200 ? -0.743 8.932 8.389 1.00 93.94 200 ALA A N 1
ATOM 1609 C CA . ALA A 1 200 ? -1.811 9.266 7.463 1.00 93.94 200 ALA A CA 1
ATOM 1610 C C . ALA A 1 200 ? -2.419 8.006 6.847 1.00 93.94 200 ALA A C 1
ATOM 1612 O O . ALA A 1 200 ? -1.712 7.018 6.638 1.00 93.94 200 ALA A O 1
ATOM 1613 N N . LEU A 1 201 ? -3.716 8.058 6.561 1.00 94.25 201 LEU A N 1
ATOM 1614 C CA . LEU A 1 201 ? -4.478 7.039 5.848 1.00 94.25 201 LEU A CA 1
ATOM 1615 C C . LEU A 1 201 ? -5.304 7.703 4.755 1.00 94.25 201 LEU A C 1
ATOM 1617 O O . LEU A 1 201 ? -5.948 8.721 4.996 1.00 94.25 201 LEU A O 1
ATOM 1621 N N . ASP A 1 202 ? -5.313 7.089 3.583 1.00 92.75 202 ASP A N 1
ATOM 1622 C CA . ASP A 1 202 ? -6.035 7.590 2.422 1.00 92.75 202 ASP A CA 1
ATOM 1623 C C . ASP A 1 202 ? -6.462 6.431 1.507 1.00 92.75 202 ASP A C 1
ATOM 1625 O O . ASP A 1 202 ? -5.910 5.325 1.587 1.00 92.75 202 ASP A O 1
ATOM 1629 N N . SER A 1 203 ? -7.433 6.684 0.626 1.00 90.94 203 SER A N 1
ATOM 1630 C CA . SER A 1 203 ? -7.812 5.813 -0.486 1.00 90.94 203 SER A CA 1
ATOM 1631 C C . SER A 1 203 ? -8.039 4.368 -0.033 1.00 90.94 203 SER A C 1
ATOM 1633 O O . SER A 1 203 ? -7.333 3.442 -0.450 1.00 90.94 203 SER A O 1
ATOM 1635 N N . ILE A 1 204 ? -8.988 4.190 0.891 1.00 94.31 204 ILE A N 1
ATOM 1636 C CA . ILE A 1 204 ? -9.331 2.895 1.473 1.00 94.31 204 ILE A CA 1
ATOM 1637 C C . ILE A 1 204 ? -10.415 2.244 0.622 1.00 94.31 204 ILE A C 1
ATOM 1639 O O . ILE A 1 204 ? -11.526 2.754 0.508 1.00 94.31 204 ILE A O 1
ATOM 1643 N N . TYR A 1 205 ? -10.102 1.082 0.065 1.00 93.69 205 TYR A N 1
ATOM 1644 C CA . TYR A 1 205 ? -10.969 0.359 -0.849 1.00 93.69 205 TYR A CA 1
ATOM 1645 C C . TYR A 1 205 ? -11.177 -1.086 -0.423 1.00 93.69 205 TYR A C 1
ATOM 1647 O O . TYR A 1 205 ? -10.253 -1.745 0.066 1.00 93.69 205 TYR A O 1
ATOM 1655 N N . VAL A 1 206 ? -12.369 -1.615 -0.699 1.00 92.94 206 VAL A N 1
ATOM 1656 C CA . VAL A 1 206 ? -12.690 -3.025 -0.452 1.00 92.94 206 VAL A CA 1
ATOM 1657 C C . VAL A 1 206 ? -13.186 -3.688 -1.735 1.00 92.94 206 VAL A C 1
ATOM 1659 O O . VAL A 1 206 ? -14.180 -3.279 -2.334 1.00 92.94 206 VAL A O 1
ATOM 1662 N N . ASP A 1 207 ? -12.489 -4.744 -2.153 1.00 91.44 207 ASP A N 1
ATOM 1663 C CA . ASP A 1 207 ? -12.898 -5.621 -3.252 1.00 91.44 207 ASP A CA 1
ATOM 1664 C C . ASP A 1 207 ? -13.357 -6.990 -2.747 1.00 91.44 207 ASP A C 1
ATOM 1666 O O . ASP A 1 207 ? -12.873 -7.505 -1.737 1.00 91.44 207 ASP A O 1
ATOM 1670 N N . ASN A 1 208 ? -14.270 -7.613 -3.492 1.00 89.44 208 ASN A N 1
ATOM 1671 C CA . ASN A 1 208 ? -14.678 -8.992 -3.248 1.00 89.44 208 ASN A CA 1
ATOM 1672 C C . ASN A 1 208 ? -13.553 -9.962 -3.637 1.00 89.44 208 ASN A C 1
ATOM 1674 O O . ASN A 1 208 ? -12.956 -9.833 -4.704 1.00 89.44 208 ASN A O 1
ATOM 1678 N N . GLY A 1 209 ? -13.314 -10.973 -2.799 1.00 90.94 209 GLY A N 1
ATOM 1679 C CA . GLY A 1 209 ? -12.290 -11.992 -3.030 1.00 90.94 209 GLY A CA 1
ATOM 1680 C C . GLY A 1 209 ? -10.921 -11.668 -2.426 1.00 90.94 209 GLY A C 1
ATOM 1681 O O . GLY A 1 209 ? -10.747 -10.635 -1.787 1.00 90.94 209 GLY A O 1
ATOM 1682 N N . PRO A 1 210 ? -9.944 -12.585 -2.534 1.00 91.62 210 PRO A N 1
ATOM 1683 C CA . PRO A 1 210 ? -8.590 -12.341 -2.048 1.00 91.62 210 PRO A CA 1
ATOM 1684 C C . PRO A 1 210 ? -7.899 -11.229 -2.842 1.00 91.62 210 PRO A C 1
ATOM 1686 O O . PRO A 1 210 ? -8.219 -10.984 -4.005 1.00 91.62 210 PRO A O 1
ATOM 1689 N N . CYS A 1 211 ? -6.900 -10.590 -2.236 1.00 91.50 211 CYS A N 1
ATOM 1690 C CA . CYS A 1 211 ? -6.032 -9.698 -2.990 1.00 91.50 211 CYS A CA 1
ATOM 1691 C C . CYS A 1 211 ? -5.247 -10.484 -4.035 1.00 91.50 211 CYS A C 1
ATOM 1693 O O . CYS A 1 211 ? -4.647 -11.514 -3.721 1.00 91.50 211 CYS A O 1
ATOM 1695 N N . LYS A 1 212 ? -5.229 -9.965 -5.265 1.00 90.69 212 LYS A N 1
ATOM 1696 C CA . LYS A 1 212 ? -4.387 -10.500 -6.331 1.00 90.69 212 LYS A CA 1
ATOM 1697 C C . LYS A 1 212 ? -2.921 -10.310 -5.951 1.00 90.69 212 LYS A C 1
ATOM 1699 O O . LYS A 1 212 ? -2.505 -9.203 -5.598 1.00 90.69 212 LYS A O 1
ATOM 1704 N N . CYS A 1 213 ? -2.158 -11.395 -6.021 1.00 89.12 213 CYS A N 1
ATOM 1705 C CA . CYS A 1 213 ? -0.715 -11.288 -6.118 1.00 89.12 213 CYS A CA 1
ATOM 1706 C C . CYS A 1 213 ? -0.364 -11.024 -7.579 1.00 89.12 213 CYS A C 1
ATOM 1708 O O . CYS A 1 213 ? -0.859 -11.732 -8.452 1.00 89.12 213 CYS A O 1
ATOM 1710 N N . GLN A 1 214 ? 0.440 -9.998 -7.830 1.00 91.50 214 GLN A N 1
ATOM 1711 C CA . GLN A 1 214 ? 0.866 -9.624 -9.172 1.00 91.50 214 GLN A CA 1
ATOM 1712 C C . GLN A 1 214 ? 2.190 -8.873 -9.103 1.00 91.50 214 GLN A C 1
ATOM 1714 O O . GLN A 1 214 ? 2.519 -8.278 -8.069 1.00 91.50 214 GLN A O 1
ATOM 1719 N N . ASP A 1 215 ? 2.899 -8.887 -10.220 1.00 93.12 215 ASP A N 1
ATOM 1720 C CA . ASP A 1 215 ? 4.072 -8.062 -10.449 1.00 93.12 215 ASP A CA 1
ATOM 1721 C C . ASP A 1 215 ? 3.678 -6.590 -10.636 1.00 93.12 215 ASP A C 1
ATOM 1723 O O . ASP A 1 215 ? 2.635 -6.258 -11.202 1.00 93.12 215 ASP A O 1
ATOM 1727 N N . GLU A 1 216 ? 4.520 -5.698 -10.124 1.00 92.69 216 GLU A N 1
ATOM 1728 C CA . GLU A 1 216 ? 4.378 -4.249 -10.256 1.00 92.69 216 GLU A CA 1
ATOM 1729 C C . GLU A 1 216 ? 5.036 -3.735 -11.541 1.00 92.69 216 GLU A C 1
ATOM 1731 O O . GLU A 1 216 ? 4.690 -2.652 -11.994 1.00 92.69 216 GLU A O 1
ATOM 1736 N N . TYR A 1 217 ? 5.935 -4.504 -12.163 1.00 94.56 217 TYR A N 1
ATOM 1737 C CA . TYR A 1 217 ? 6.610 -4.135 -13.409 1.00 94.56 217 TYR A CA 1
ATOM 1738 C C . TYR A 1 217 ? 6.387 -5.197 -14.477 1.00 94.56 217 TYR A C 1
ATOM 1740 O O . TYR A 1 217 ? 6.514 -6.392 -14.216 1.00 94.56 217 TYR A O 1
ATOM 1748 N N . GLN A 1 218 ? 6.121 -4.760 -15.709 1.00 93.88 218 GLN A N 1
ATOM 1749 C CA . GLN A 1 218 ? 5.949 -5.678 -16.842 1.00 93.88 218 GLN A CA 1
ATOM 1750 C C . GLN A 1 218 ? 7.229 -6.470 -17.163 1.00 93.88 218 GLN A C 1
ATOM 1752 O O . GLN A 1 218 ? 7.144 -7.555 -17.725 1.00 93.88 218 GLN A O 1
ATOM 1757 N N . SER A 1 219 ? 8.398 -5.960 -16.767 1.00 94.50 219 SER A N 1
ATOM 1758 C CA . SER A 1 219 ? 9.705 -6.601 -16.969 1.00 94.50 219 SER A CA 1
ATOM 1759 C C . SER A 1 219 ? 10.068 -7.639 -15.900 1.00 94.50 219 SER A C 1
ATOM 1761 O O . SER A 1 219 ? 11.120 -8.264 -16.001 1.00 94.50 219 SER A O 1
ATOM 1763 N N . CYS A 1 220 ? 9.223 -7.862 -14.889 1.00 95.38 220 CYS A N 1
ATOM 1764 C CA . CYS A 1 220 ? 9.503 -8.840 -13.836 1.00 95.38 220 CYS A CA 1
ATOM 1765 C C . CYS A 1 220 ? 9.822 -10.261 -14.349 1.00 95.38 220 CYS A C 1
ATOM 1767 O O . CYS A 1 220 ? 10.803 -10.821 -13.856 1.00 95.38 220 CYS A O 1
ATOM 1769 N N . PRO A 1 221 ? 9.111 -10.821 -15.353 1.00 95.06 221 PRO A N 1
ATOM 1770 C CA . PRO A 1 221 ? 9.461 -12.129 -15.915 1.00 95.06 221 PRO A CA 1
ATOM 1771 C C . PRO A 1 221 ? 10.843 -12.151 -16.583 1.00 95.06 221 PRO A C 1
ATOM 1773 O O . PRO A 1 221 ? 11.585 -13.116 -16.452 1.00 95.06 221 PRO A O 1
ATOM 1776 N N . GLU A 1 222 ? 11.230 -11.069 -17.265 1.00 93.81 222 GLU A N 1
ATOM 1777 C CA . GLU A 1 222 ? 12.558 -10.951 -17.882 1.00 93.81 222 GLU A CA 1
ATOM 1778 C C . GLU A 1 222 ? 13.656 -10.904 -16.811 1.00 93.81 222 GLU A C 1
ATOM 1780 O O . GLU A 1 222 ? 14.683 -11.573 -16.922 1.00 93.81 222 GLU A O 1
ATOM 1785 N N . TRP A 1 223 ? 13.461 -10.117 -15.753 1.00 93.19 223 TRP A N 1
ATOM 1786 C CA . TRP A 1 223 ? 14.433 -10.020 -14.664 1.00 93.19 223 TRP A CA 1
ATOM 1787 C C . TRP A 1 223 ? 14.550 -11.324 -13.872 1.00 93.19 223 TRP A C 1
ATOM 1789 O O . TRP A 1 223 ? 15.652 -11.691 -13.462 1.00 93.19 223 TRP A O 1
ATOM 1799 N N . GLU A 1 224 ? 13.445 -12.043 -13.684 1.00 93.62 224 GLU A N 1
ATOM 1800 C CA . GLU A 1 224 ? 13.446 -13.380 -13.092 1.00 93.62 224 GLU A CA 1
ATOM 1801 C C . GLU A 1 224 ? 14.254 -14.368 -13.935 1.00 93.62 224 GLU A C 1
ATOM 1803 O O . GLU A 1 224 ? 15.176 -14.979 -13.394 1.00 93.62 224 GLU A O 1
ATOM 1808 N N . ALA A 1 225 ? 14.027 -14.419 -15.251 1.00 92.69 225 ALA A N 1
ATOM 1809 C CA . ALA A 1 225 ? 14.784 -15.277 -16.164 1.00 92.69 225 ALA A CA 1
ATOM 1810 C C . ALA A 1 225 ? 16.295 -14.966 -16.162 1.00 92.69 225 ALA A C 1
ATOM 1812 O O . ALA A 1 225 ? 17.125 -15.841 -16.400 1.00 92.69 225 ALA A O 1
ATOM 1813 N N . ASN A 1 226 ? 16.665 -13.723 -15.834 1.00 90.62 226 ASN A N 1
ATOM 1814 C CA . ASN A 1 226 ? 18.050 -13.286 -15.633 1.00 90.62 226 ASN A CA 1
ATOM 1815 C C . ASN A 1 226 ? 18.585 -13.530 -14.202 1.00 90.62 226 ASN A C 1
ATOM 1817 O O . ASN A 1 226 ? 19.632 -12.994 -13.828 1.00 90.62 226 ASN A O 1
ATOM 1821 N N . GLY A 1 227 ? 17.874 -14.303 -13.378 1.00 90.50 227 GLY A N 1
ATOM 1822 C CA . GLY A 1 227 ? 18.295 -14.731 -12.042 1.00 90.50 227 GLY A CA 1
ATOM 1823 C C . GLY A 1 227 ? 18.185 -13.666 -10.948 1.00 90.50 227 GLY A C 1
ATOM 1824 O O . GLY A 1 227 ? 18.734 -13.846 -9.859 1.00 90.50 227 GLY A O 1
ATOM 1825 N N . LYS A 1 228 ? 17.486 -12.546 -11.189 1.00 91.44 228 LYS A N 1
ATOM 1826 C CA . LYS A 1 228 ? 17.446 -11.414 -10.241 1.00 91.44 228 LYS A CA 1
ATOM 1827 C C . LYS A 1 228 ? 16.675 -11.713 -8.953 1.00 91.44 228 LYS A C 1
ATOM 1829 O O . LYS A 1 228 ? 16.944 -11.093 -7.927 1.00 91.44 228 LYS A O 1
ATOM 1834 N N . CYS A 1 229 ? 15.777 -12.698 -8.970 1.00 88.75 229 CYS A N 1
ATOM 1835 C CA . CYS A 1 229 ? 15.043 -13.145 -7.783 1.00 88.75 229 CYS A CA 1
ATOM 1836 C C . CYS A 1 229 ? 15.913 -13.885 -6.751 1.00 88.75 229 CYS A C 1
ATOM 1838 O O . CYS A 1 229 ? 15.481 -14.045 -5.614 1.00 88.75 229 CYS A O 1
ATOM 1840 N N . ASP A 1 230 ? 17.123 -14.322 -7.115 1.00 84.75 230 ASP A N 1
ATOM 1841 C CA 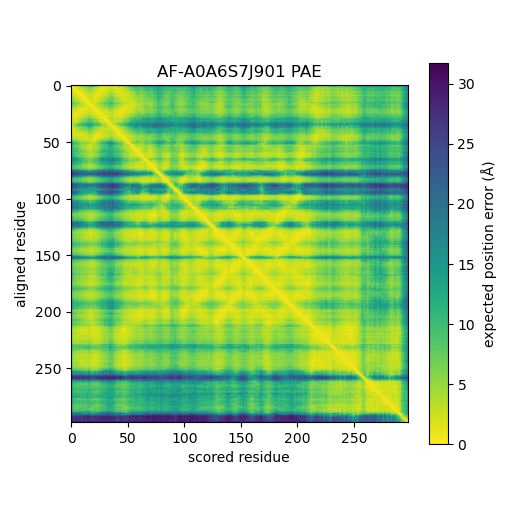. ASP A 1 230 ? 18.018 -15.112 -6.259 1.00 84.75 230 ASP A CA 1
ATOM 1842 C C . ASP A 1 230 ? 19.456 -14.559 -6.236 1.00 84.75 230 ASP A C 1
ATOM 1844 O O . ASP A 1 230 ? 20.395 -15.267 -5.864 1.00 84.75 230 ASP A O 1
ATOM 1848 N N . ASP A 1 231 ? 19.649 -13.281 -6.590 1.00 83.56 231 ASP A N 1
ATOM 1849 C CA . ASP A 1 231 ? 20.978 -12.664 -6.662 1.00 83.56 231 ASP A CA 1
ATOM 1850 C C . ASP A 1 231 ? 21.649 -12.653 -5.281 1.00 83.56 231 ASP A C 1
ATOM 1852 O O . ASP A 1 231 ? 21.306 -11.857 -4.406 1.00 83.56 231 ASP A O 1
ATOM 1856 N N . LYS A 1 232 ? 22.576 -13.588 -5.042 1.00 81.06 232 LYS A N 1
ATOM 1857 C CA . LYS A 1 232 ? 23.271 -13.753 -3.753 1.00 81.06 232 LYS A CA 1
ATOM 1858 C C . LYS A 1 232 ? 24.304 -12.663 -3.482 1.00 81.06 232 LYS A C 1
ATOM 1860 O O . LYS A 1 232 ? 24.689 -12.493 -2.330 1.00 81.06 232 LYS A O 1
ATOM 1865 N N . LYS A 1 233 ? 24.769 -11.969 -4.522 1.00 83.00 233 LYS A N 1
ATOM 1866 C CA . LYS A 1 233 ? 25.800 -10.930 -4.414 1.00 83.00 233 LYS A CA 1
ATOM 1867 C C . LYS A 1 233 ? 25.179 -9.565 -4.143 1.00 83.00 233 LYS A C 1
ATOM 1869 O O . LYS A 1 233 ? 25.812 -8.738 -3.498 1.00 83.00 233 LYS A O 1
ATOM 1874 N N . ASP A 1 234 ? 23.936 -9.369 -4.577 1.00 84.94 234 ASP A N 1
ATOM 1875 C CA . ASP A 1 234 ? 23.198 -8.127 -4.401 1.00 84.94 234 ASP A CA 1
ATOM 1876 C C . ASP A 1 234 ? 21.908 -8.342 -3.592 1.00 84.94 234 ASP A C 1
ATOM 1878 O O . ASP A 1 234 ? 20.850 -8.735 -4.094 1.00 84.94 234 ASP A O 1
ATOM 1882 N N . ASN A 1 235 ? 22.005 -8.069 -2.289 1.00 81.81 235 ASN A N 1
ATOM 1883 C CA . ASN A 1 235 ? 20.858 -8.094 -1.386 1.00 81.81 235 ASN A CA 1
ATOM 1884 C C . ASN A 1 235 ? 19.794 -7.061 -1.783 1.00 81.81 235 ASN A C 1
ATOM 1886 O O . ASN A 1 235 ? 18.608 -7.354 -1.652 1.00 81.81 235 ASN A O 1
ATOM 1890 N N . GLU A 1 236 ? 20.182 -5.871 -2.246 1.00 85.69 236 GLU A N 1
ATOM 1891 C CA . GLU A 1 236 ? 19.231 -4.804 -2.566 1.00 85.69 236 GLU A CA 1
ATOM 1892 C C . GLU A 1 236 ? 18.370 -5.186 -3.763 1.00 85.69 236 GLU A C 1
ATOM 1894 O O . GLU A 1 236 ? 17.143 -5.104 -3.673 1.00 85.69 236 GLU A O 1
A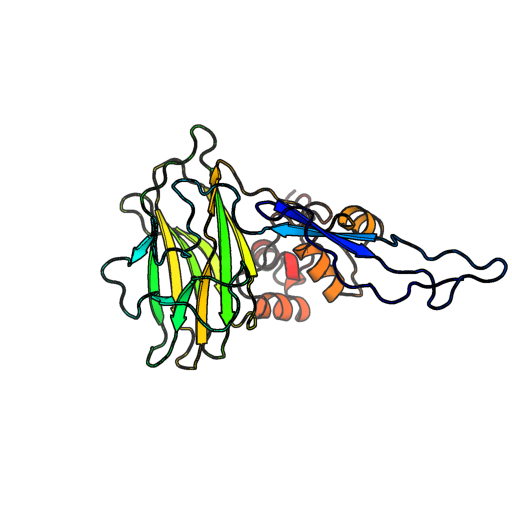TOM 1899 N N . THR A 1 237 ? 18.992 -5.706 -4.824 1.00 89.19 237 THR A N 1
ATOM 1900 C CA . THR A 1 237 ? 18.277 -6.254 -5.981 1.00 89.19 237 THR A CA 1
ATOM 1901 C C . THR A 1 237 ? 17.352 -7.390 -5.562 1.00 89.19 237 THR A C 1
ATOM 1903 O O . THR A 1 237 ? 16.174 -7.365 -5.911 1.00 89.19 237 THR A O 1
ATOM 1906 N N . TYR A 1 238 ? 17.829 -8.345 -4.757 1.00 86.12 238 TYR A N 1
ATOM 1907 C CA . TYR A 1 238 ? 16.992 -9.436 -4.251 1.00 86.12 238 TYR A CA 1
ATOM 1908 C C . TYR A 1 238 ? 15.750 -8.916 -3.494 1.00 86.12 238 TYR A C 1
ATOM 1910 O O . TYR A 1 238 ? 14.621 -9.319 -3.786 1.00 86.12 238 TYR A O 1
ATOM 1918 N N . TYR A 1 239 ? 15.930 -7.983 -2.550 1.00 85.00 239 TYR A N 1
ATOM 1919 C CA . TYR A 1 239 ? 14.823 -7.407 -1.778 1.00 85.00 239 TYR A CA 1
ATOM 1920 C C . TYR A 1 239 ? 13.862 -6.610 -2.661 1.00 85.00 239 TYR A C 1
ATOM 1922 O O . TYR A 1 239 ? 12.644 -6.677 -2.473 1.00 85.00 239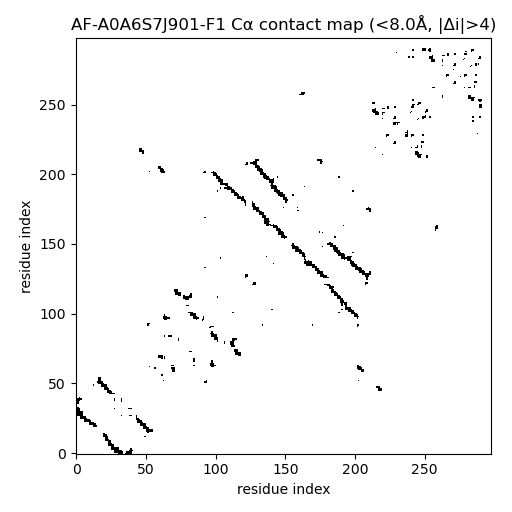 TYR A O 1
ATOM 1930 N N . TRP A 1 240 ? 14.398 -5.858 -3.620 1.00 88.50 240 TRP A N 1
ATOM 1931 C CA . TRP A 1 240 ? 13.606 -5.088 -4.565 1.00 88.50 240 TRP A CA 1
ATOM 1932 C C . TRP A 1 240 ? 12.771 -6.009 -5.459 1.00 88.50 240 TRP A C 1
ATOM 1934 O O . TRP A 1 240 ? 11.564 -5.804 -5.588 1.00 88.50 240 TRP A O 1
ATOM 1944 N N . MET A 1 241 ? 13.373 -7.066 -6.000 1.00 91.31 241 MET A N 1
ATOM 1945 C CA . MET A 1 241 ? 12.700 -8.069 -6.824 1.00 91.31 241 MET A CA 1
ATOM 1946 C C . MET A 1 241 ? 11.602 -8.781 -6.038 1.00 91.31 241 MET A C 1
ATOM 1948 O O . MET A 1 241 ? 10.454 -8.798 -6.463 1.00 91.31 241 MET A O 1
ATOM 1952 N N . ALA A 1 242 ? 11.890 -9.276 -4.836 1.00 88.38 242 ALA A N 1
ATOM 1953 C CA . ALA A 1 242 ? 10.880 -9.932 -4.011 1.00 88.38 242 ALA A CA 1
ATOM 1954 C C . ALA A 1 242 ? 9.727 -8.992 -3.602 1.00 88.38 242 ALA A C 1
ATOM 1956 O O . ALA A 1 242 ? 8.611 -9.456 -3.359 1.00 88.38 242 ALA A O 1
ATOM 1957 N N . LYS A 1 243 ? 9.963 -7.677 -3.531 1.00 86.69 243 LYS A N 1
ATOM 1958 C CA . LYS A 1 243 ? 8.922 -6.687 -3.236 1.00 86.69 243 LYS A CA 1
ATOM 1959 C C . LYS A 1 243 ? 8.071 -6.337 -4.456 1.00 86.69 243 LYS A C 1
ATOM 1961 O O . LYS A 1 243 ? 6.864 -6.200 -4.294 1.00 86.69 243 LYS A O 1
ATOM 1966 N N . ASN A 1 244 ? 8.673 -6.160 -5.630 1.00 90.44 244 ASN A N 1
ATOM 1967 C CA . ASN A 1 244 ? 7.995 -5.610 -6.809 1.00 90.44 244 ASN A CA 1
ATOM 1968 C C . ASN A 1 244 ? 7.616 -6.682 -7.844 1.00 90.44 244 ASN A C 1
ATOM 1970 O O . ASN A 1 244 ? 6.676 -6.489 -8.601 1.00 90.44 244 ASN A O 1
ATOM 1974 N N . CYS A 1 245 ? 8.293 -7.825 -7.852 1.00 93.12 245 CYS A N 1
ATOM 1975 C CA . CYS A 1 245 ? 8.086 -8.938 -8.777 1.00 93.12 245 CYS A CA 1
ATOM 1976 C C . CYS A 1 245 ? 7.525 -10.155 -8.038 1.00 93.12 245 CYS A C 1
ATOM 1978 O O . CYS A 1 245 ? 8.134 -11.222 -7.985 1.00 93.12 245 CYS A O 1
ATOM 1980 N N . LYS A 1 246 ? 6.365 -9.965 -7.398 1.00 91.00 246 LYS A N 1
ATOM 1981 C CA . LYS A 1 246 ? 5.802 -10.928 -6.448 1.00 91.00 246 LYS A CA 1
ATOM 1982 C C . LYS A 1 246 ? 5.408 -12.260 -7.065 1.00 91.00 246 LYS A C 1
ATOM 1984 O O . LYS A 1 246 ? 5.588 -13.295 -6.422 1.00 91.00 246 LYS A O 1
ATOM 1989 N N . THR A 1 247 ? 4.837 -12.235 -8.266 1.00 92.75 247 THR A N 1
ATOM 1990 C CA . THR A 1 247 ? 4.451 -13.454 -8.977 1.00 92.75 247 THR A CA 1
ATOM 1991 C C . THR A 1 247 ? 5.657 -14.090 -9.633 1.00 92.75 247 THR A C 1
ATOM 1993 O O . THR A 1 247 ? 5.866 -15.282 -9.436 1.00 92.75 247 THR A O 1
ATOM 1996 N N . SER A 1 248 ? 6.491 -13.297 -10.312 1.00 93.44 248 SER A N 1
ATOM 1997 C CA . SER A 1 248 ? 7.692 -13.816 -10.974 1.00 93.44 248 SER A CA 1
ATOM 1998 C C . SER A 1 248 ? 8.654 -14.465 -9.965 1.00 93.44 248 SER A C 1
ATOM 2000 O O . SER A 1 248 ? 9.047 -15.611 -10.132 1.00 93.44 248 SER A O 1
ATOM 2002 N N . CYS A 1 249 ? 8.944 -13.807 -8.838 1.00 91.06 249 CYS A N 1
ATOM 2003 C CA . CYS A 1 249 ? 9.850 -14.336 -7.811 1.00 91.06 249 CYS A CA 1
ATOM 2004 C C . CYS A 1 249 ? 9.188 -15.267 -6.778 1.00 91.06 249 CYS A C 1
ATOM 2006 O O . CYS A 1 249 ? 9.793 -15.546 -5.740 1.00 91.06 249 CYS A O 1
ATOM 2008 N N . ASN A 1 250 ? 7.939 -15.706 -6.983 1.00 88.19 250 ASN A N 1
ATOM 2009 C CA . ASN A 1 250 ? 7.192 -16.530 -6.019 1.00 88.19 250 ASN A CA 1
ATOM 2010 C C . ASN A 1 250 ? 7.183 -15.968 -4.576 1.00 88.19 250 ASN A C 1
ATOM 2012 O O . ASN A 1 250 ? 7.201 -16.707 -3.585 1.00 88.19 250 ASN A O 1
ATOM 2016 N N . SER A 1 251 ? 7.142 -14.643 -4.431 1.00 87.88 251 SER A N 1
ATOM 2017 C CA . SER A 1 251 ? 7.204 -13.947 -3.141 1.00 87.88 251 SER A CA 1
ATOM 2018 C C . SER A 1 251 ? 5.843 -13.430 -2.654 1.00 87.88 251 SER A C 1
ATOM 2020 O O . SER A 1 251 ? 5.777 -12.735 -1.643 1.00 87.88 251 SER A O 1
ATOM 2022 N N . CYS A 1 252 ? 4.738 -13.829 -3.296 1.00 84.06 252 CYS A N 1
ATOM 2023 C CA . CYS A 1 252 ? 3.357 -13.460 -2.944 1.00 84.06 252 CYS A CA 1
ATOM 2024 C C . CYS A 1 252 ? 3.000 -13.577 -1.457 1.00 84.06 252 CYS A C 1
ATOM 2026 O O . CYS A 1 252 ? 2.243 -12.763 -0.926 1.00 84.06 252 CYS A O 1
ATOM 2028 N N . TYR A 1 253 ? 3.519 -14.612 -0.801 1.00 77.44 253 TYR A N 1
ATOM 2029 C CA . TYR A 1 253 ? 3.274 -14.901 0.613 1.00 77.44 253 TYR A CA 1
ATOM 2030 C C . TYR A 1 253 ? 4.520 -14.691 1.471 1.00 77.44 253 TYR A C 1
ATOM 2032 O O . TYR A 1 253 ? 4.506 -15.003 2.662 1.00 77.44 253 TYR A O 1
ATOM 2040 N N . CYS A 1 254 ? 5.589 -14.169 0.868 1.00 77.81 254 CYS A N 1
ATOM 2041 C CA . CYS A 1 254 ? 6.847 -13.977 1.547 1.00 77.81 254 CYS A CA 1
ATOM 2042 C C . CYS A 1 254 ? 6.759 -12.774 2.475 1.00 77.81 254 CYS A C 1
ATOM 2044 O O . CYS A 1 254 ? 6.389 -11.669 2.073 1.00 77.81 254 CYS A O 1
ATOM 2046 N N . LYS A 1 255 ? 7.100 -13.003 3.737 1.00 72.06 255 LYS A N 1
ATOM 2047 C CA . LYS A 1 255 ? 7.018 -11.990 4.781 1.00 72.06 255 LYS A CA 1
ATOM 2048 C C . LYS A 1 255 ? 8.251 -12.031 5.669 1.00 72.06 255 LYS A C 1
ATOM 2050 O O . LYS A 1 255 ? 8.796 -13.093 5.962 1.00 72.06 255 LYS A O 1
ATOM 2055 N N . ASN A 1 256 ? 8.631 -10.856 6.140 1.00 70.38 256 ASN A N 1
ATOM 2056 C CA . ASN A 1 256 ? 9.297 -10.718 7.424 1.00 70.38 256 ASN A CA 1
ATOM 2057 C C . ASN A 1 256 ? 8.224 -10.357 8.464 1.00 70.38 256 ASN A C 1
ATOM 2059 O O . ASN A 1 256 ? 7.174 -9.814 8.107 1.00 70.38 256 ASN A O 1
ATOM 2063 N N . LEU A 1 257 ? 8.475 -10.632 9.745 1.00 66.25 257 LEU A N 1
ATOM 2064 C CA . LEU A 1 257 ? 7.793 -9.980 10.857 1.00 66.25 257 LEU A CA 1
ATOM 2065 C C . LEU A 1 257 ? 7.861 -8.479 10.600 1.00 66.25 257 LEU A C 1
ATOM 2067 O O . LEU A 1 257 ? 8.812 -8.012 9.974 1.00 66.25 257 LEU A O 1
ATOM 2071 N N . ALA A 1 258 ? 6.838 -7.762 11.058 1.00 52.59 258 ALA A N 1
ATOM 2072 C CA . ALA A 1 258 ? 6.508 -6.377 10.726 1.00 52.59 258 ALA A CA 1
ATOM 2073 C C . ALA A 1 258 ? 7.573 -5.307 11.076 1.00 52.59 258 ALA A C 1
ATOM 2075 O O . ALA A 1 258 ? 7.231 -4.145 11.257 1.00 52.59 258 ALA A O 1
ATOM 2076 N N . ASP A 1 259 ? 8.857 -5.658 11.134 1.00 53.16 259 ASP A N 1
ATOM 2077 C CA . ASP A 1 259 ? 9.984 -4.748 11.180 1.00 53.16 259 ASP A CA 1
ATOM 2078 C C . ASP A 1 259 ? 11.154 -5.271 10.323 1.00 53.16 259 ASP A C 1
ATOM 2080 O O . ASP A 1 259 ? 11.799 -6.289 10.600 1.00 53.16 259 ASP A O 1
ATOM 2084 N N . PHE A 1 260 ? 11.436 -4.514 9.265 1.00 57.03 260 PHE A N 1
ATOM 2085 C CA . PHE A 1 260 ? 12.521 -4.716 8.310 1.00 57.03 260 PHE A CA 1
ATOM 2086 C C . PHE A 1 260 ? 13.907 -4.718 8.990 1.00 57.03 260 PHE A C 1
ATOM 2088 O O . PHE A 1 260 ? 14.859 -5.265 8.435 1.00 57.03 260 PHE A O 1
ATOM 2095 N N . LYS A 1 261 ? 14.035 -4.137 10.196 1.00 60.09 261 LYS A N 1
ATOM 2096 C CA . LYS A 1 261 ? 15.332 -3.947 10.865 1.00 60.09 261 LYS A CA 1
ATOM 2097 C C . LYS A 1 261 ? 15.842 -5.182 11.611 1.00 60.09 261 LYS A C 1
ATOM 2099 O O . LYS A 1 261 ? 17.032 -5.475 11.531 1.00 60.09 261 LYS A O 1
ATOM 2104 N N . LYS A 1 262 ? 14.982 -5.945 12.299 1.00 73.75 262 LYS A N 1
ATOM 2105 C CA . LYS A 1 262 ? 15.440 -7.113 13.083 1.00 73.75 262 LYS A CA 1
ATOM 2106 C C . LYS A 1 262 ? 15.715 -8.335 12.213 1.00 73.75 262 LYS A C 1
ATOM 2108 O O . LYS A 1 262 ? 16.778 -8.926 12.343 1.00 73.75 262 LYS A O 1
ATOM 2113 N 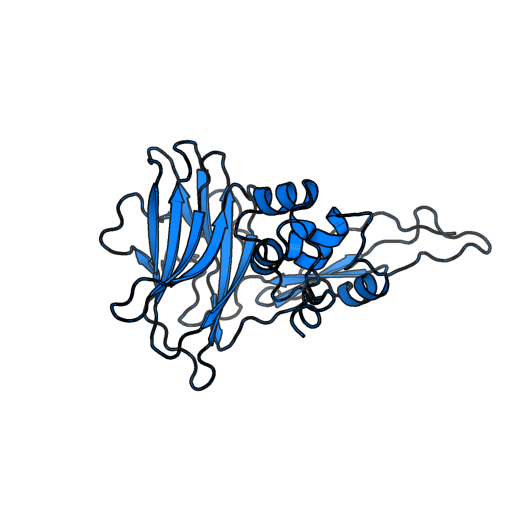N . CYS A 1 263 ? 14.814 -8.668 11.286 1.00 80.25 263 CYS A N 1
ATOM 2114 C CA . CYS A 1 263 ? 15.004 -9.817 10.396 1.00 80.25 263 CYS A CA 1
ATOM 2115 C C . CYS A 1 263 ? 16.254 -9.685 9.519 1.00 80.25 263 CYS A C 1
ATOM 2117 O O . CYS A 1 263 ? 16.958 -10.673 9.331 1.00 80.25 263 CYS A O 1
ATOM 2119 N N . ARG A 1 264 ? 16.553 -8.477 9.016 1.00 81.19 264 ARG A N 1
ATOM 2120 C CA . ARG A 1 264 ? 17.765 -8.229 8.226 1.00 81.19 264 ARG A CA 1
ATOM 2121 C C . ARG A 1 264 ? 19.024 -8.431 9.065 1.00 81.19 264 ARG A C 1
ATOM 2123 O O . ARG A 1 264 ? 19.878 -9.210 8.666 1.00 81.19 264 ARG A O 1
ATOM 2130 N N . ARG A 1 265 ? 19.081 -7.813 10.249 1.00 83.75 265 ARG A N 1
ATOM 2131 C CA . ARG A 1 265 ? 20.217 -7.954 11.166 1.00 83.75 265 ARG A CA 1
ATOM 2132 C C . ARG A 1 265 ? 20.434 -9.407 11.590 1.00 83.75 265 ARG A C 1
ATOM 2134 O O . ARG A 1 265 ? 21.539 -9.908 11.492 1.00 83.75 265 ARG A O 1
ATOM 2141 N N . TRP A 1 266 ? 19.378 -10.109 11.997 1.00 85.94 266 TRP A N 1
ATOM 2142 C CA . TRP A 1 266 ? 19.477 -11.522 12.373 1.00 85.94 266 TRP A CA 1
ATOM 2143 C C . TRP A 1 266 ? 19.930 -12.403 11.207 1.00 85.94 266 TRP A C 1
ATOM 2145 O O . TRP A 1 266 ? 20.714 -13.326 11.403 1.00 85.94 266 TRP A O 1
ATOM 2155 N N . ALA A 1 267 ? 19.469 -12.125 9.985 1.00 86.12 267 ALA A N 1
ATOM 2156 C CA . ALA A 1 267 ? 19.949 -12.839 8.808 1.00 86.12 267 ALA A CA 1
ATOM 2157 C C . ALA A 1 267 ? 21.449 -12.605 8.559 1.00 86.12 267 ALA A C 1
ATOM 2159 O O . ALA A 1 267 ? 22.165 -13.568 8.298 1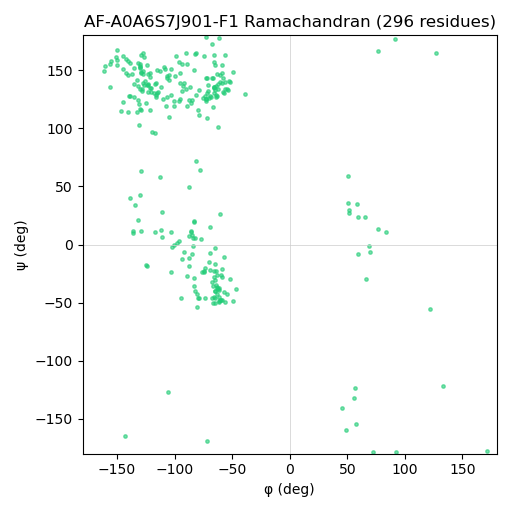.00 86.12 267 ALA A O 1
ATOM 2160 N N . GLU A 1 268 ? 21.923 -11.362 8.697 1.00 85.50 268 GLU A N 1
ATOM 2161 C CA . GLU A 1 268 ? 23.348 -10.997 8.606 1.00 85.50 268 GLU A CA 1
ATOM 2162 C C . GLU A 1 268 ? 24.181 -11.635 9.737 1.00 85.50 268 GLU A C 1
ATOM 2164 O O . GLU A 1 268 ? 25.294 -12.090 9.498 1.00 85.50 268 GLU A O 1
ATOM 2169 N N . GLU A 1 269 ? 23.612 -11.772 10.938 1.00 89.88 269 GLU A N 1
ATOM 2170 C CA . GLU A 1 269 ? 24.206 -12.470 12.091 1.00 89.88 269 GLU A CA 1
ATOM 2171 C C . GLU A 1 269 ? 24.117 -14.016 11.984 1.00 89.88 269 GLU A C 1
ATOM 2173 O O . GLU A 1 269 ? 24.474 -14.727 12.922 1.00 89.88 269 GLU A O 1
ATOM 2178 N N . GLY A 1 270 ? 23.628 -14.573 10.867 1.00 88.06 270 GLY A N 1
ATOM 2179 C CA . GLY A 1 270 ? 23.605 -16.023 10.613 1.00 88.06 270 GLY A CA 1
ATOM 2180 C C . GLY A 1 270 ? 22.417 -16.791 11.211 1.00 88.06 270 GLY A C 1
ATOM 2181 O O . GLY A 1 270 ? 22.387 -18.026 11.168 1.00 88.06 270 GLY A O 1
ATOM 2182 N N . TYR A 1 271 ? 21.389 -16.100 11.718 1.00 89.31 271 TYR A N 1
ATOM 2183 C CA . TYR A 1 271 ? 20.232 -16.735 12.368 1.00 89.31 271 TYR A CA 1
ATOM 2184 C C . TYR A 1 271 ? 19.393 -17.575 11.408 1.00 89.31 271 TYR A C 1
ATOM 2186 O O . TYR A 1 271 ? 18.700 -18.493 11.838 1.00 89.31 271 TYR A O 1
ATOM 2194 N N . CYS A 1 272 ? 19.464 -17.305 10.105 1.00 86.44 272 CYS A N 1
ATOM 2195 C CA . CYS A 1 272 ? 18.772 -18.109 9.100 1.00 86.44 272 CYS A CA 1
ATOM 2196 C C . CYS A 1 272 ? 19.193 -19.585 9.124 1.00 86.44 272 CYS A C 1
ATOM 2198 O O . CYS A 1 272 ? 18.376 -20.441 8.795 1.00 86.44 272 CYS A O 1
ATOM 2200 N N . SER A 1 273 ? 20.427 -19.872 9.551 1.00 88.38 273 SER A N 1
ATOM 2201 C CA . SER A 1 273 ? 20.940 -21.235 9.704 1.00 88.38 273 SER A CA 1
ATOM 2202 C C . SER A 1 273 ? 20.770 -21.748 11.134 1.00 88.38 273 SER A C 1
ATOM 2204 O O . SER A 1 273 ? 20.296 -22.863 11.328 1.00 88.38 273 SER A O 1
ATOM 2206 N N . SER A 1 274 ? 21.109 -20.938 12.144 1.00 89.62 274 SER A N 1
ATOM 2207 C CA . SER A 1 274 ? 21.078 -21.375 13.551 1.00 89.62 274 SER A CA 1
ATOM 2208 C C . SER A 1 274 ? 19.670 -21.443 14.155 1.00 89.62 274 SER A C 1
ATOM 2210 O O . SER A 1 274 ? 19.441 -22.193 15.096 1.00 89.62 274 SER A O 1
ATOM 2212 N N . HIS A 1 275 ? 18.711 -20.696 13.604 1.00 86.31 275 HIS A N 1
ATOM 2213 C CA . HIS A 1 275 ? 17.326 -20.609 14.076 1.00 86.31 275 HIS A CA 1
ATOM 2214 C C . HIS A 1 275 ? 16.338 -20.827 12.923 1.00 86.31 275 HIS A C 1
ATOM 2216 O O . HIS A 1 275 ? 15.333 -20.118 12.800 1.00 86.31 275 HIS A O 1
ATOM 2222 N N . LEU A 1 276 ? 16.624 -21.818 12.070 1.00 84.00 276 LEU A N 1
ATOM 2223 C CA . LEU A 1 276 ? 15.913 -22.076 10.815 1.00 84.00 276 LEU A CA 1
ATOM 2224 C C . LEU A 1 276 ? 14.387 -22.112 10.977 1.00 84.00 276 LEU A C 1
ATOM 2226 O O . LEU A 1 276 ? 13.680 -21.439 10.231 1.00 84.00 276 LEU A O 1
ATOM 2230 N N . THR A 1 277 ? 13.854 -22.844 11.957 1.00 83.69 277 THR A N 1
ATOM 2231 C CA . THR A 1 277 ? 12.398 -22.980 12.159 1.00 83.69 277 THR A CA 1
ATOM 2232 C C . THR A 1 277 ? 11.731 -21.638 12.448 1.00 83.69 277 THR A C 1
ATOM 2234 O O . THR A 1 277 ? 10.703 -21.297 11.866 1.00 83.69 277 THR A O 1
ATOM 2237 N N . TRP A 1 278 ? 12.335 -20.833 13.323 1.00 82.56 278 TRP A N 1
ATOM 2238 C CA . TRP A 1 278 ? 11.773 -19.537 13.681 1.00 82.56 278 TRP A CA 1
ATOM 2239 C C . TRP A 1 278 ? 11.951 -18.531 12.543 1.00 82.56 278 TRP A C 1
ATOM 2241 O O . TRP A 1 278 ? 10.995 -17.859 12.156 1.00 82.56 278 TRP A O 1
ATOM 2251 N N . MET A 1 279 ? 13.143 -18.468 11.952 1.00 82.56 279 MET A N 1
ATOM 2252 C CA . MET A 1 279 ? 13.460 -17.542 10.866 1.00 82.56 279 MET A CA 1
ATOM 2253 C C . MET A 1 279 ? 12.703 -17.868 9.571 1.00 82.56 279 MET A C 1
ATOM 2255 O O . MET A 1 279 ? 12.306 -16.956 8.854 1.00 82.56 279 MET A O 1
ATOM 2259 N N . SER A 1 280 ? 12.405 -19.134 9.285 1.00 79.31 280 SER A N 1
ATOM 2260 C CA . SER A 1 280 ? 11.566 -19.530 8.141 1.00 79.31 280 SER A CA 1
ATOM 2261 C C . SER A 1 280 ? 10.077 -19.253 8.349 1.00 79.31 280 SER A C 1
ATOM 2263 O O . SER A 1 280 ? 9.345 -19.062 7.381 1.00 79.31 280 SER A O 1
ATOM 2265 N N . ALA A 1 281 ? 9.600 -19.160 9.589 1.00 77.31 281 ALA A N 1
ATOM 2266 C CA . ALA A 1 281 ? 8.229 -18.737 9.869 1.00 77.31 281 ALA A CA 1
ATOM 2267 C C . ALA A 1 281 ? 8.074 -17.205 9.880 1.00 77.31 281 ALA A C 1
ATOM 2269 O O . ALA A 1 281 ? 7.000 -16.678 9.563 1.00 77.31 281 ALA A O 1
ATOM 2270 N N . ASN A 1 282 ? 9.146 -16.494 10.241 1.00 77.06 282 ASN A N 1
ATOM 2271 C CA . ASN A 1 282 ? 9.081 -15.094 10.647 1.00 77.06 282 ASN A CA 1
ATOM 2272 C C . ASN A 1 282 ? 9.967 -14.137 9.847 1.00 77.06 282 ASN A C 1
ATOM 2274 O O . ASN A 1 282 ? 9.714 -12.946 9.882 1.00 77.06 282 ASN A O 1
ATOM 2278 N N . CYS A 1 283 ? 10.984 -14.595 9.131 1.00 83.19 283 CYS A N 1
ATOM 2279 C CA . CYS A 1 283 ? 11.954 -13.755 8.421 1.00 83.19 283 CYS A CA 1
ATOM 2280 C C . CYS A 1 283 ? 12.284 -14.332 7.032 1.00 83.19 283 CYS A C 1
ATOM 2282 O O . CYS A 1 283 ? 13.435 -14.330 6.596 1.00 83.19 283 CYS A O 1
ATOM 2284 N N . GLN A 1 284 ? 11.267 -14.852 6.334 1.00 84.38 284 GLN A N 1
ATOM 2285 C CA . GLN A 1 284 ? 11.422 -15.580 5.067 1.00 84.38 284 GLN A CA 1
ATOM 2286 C C . GLN A 1 284 ? 12.136 -14.757 4.005 1.00 84.38 284 GLN A C 1
ATOM 2288 O O . GLN A 1 284 ? 12.987 -15.275 3.283 1.00 84.38 284 GLN A O 1
ATOM 2293 N N . LEU A 1 285 ? 11.793 -13.471 3.927 1.00 84.56 285 LEU A N 1
ATOM 2294 C CA . LEU A 1 285 ? 12.383 -12.565 2.959 1.00 84.56 285 LEU A CA 1
ATOM 2295 C C . LEU A 1 285 ? 13.867 -12.364 3.272 1.00 84.56 285 LEU A C 1
ATOM 2297 O O . LEU A 1 285 ? 14.691 -12.583 2.390 1.00 84.56 285 LEU A O 1
ATOM 2301 N N . SER A 1 286 ? 14.212 -12.036 4.521 1.00 85.88 286 SER A N 1
ATOM 2302 C CA . SER A 1 286 ? 15.610 -11.837 4.930 1.00 85.88 286 SER A CA 1
ATOM 2303 C C . SER A 1 286 ? 16.461 -13.101 4.838 1.00 85.88 286 SER A C 1
ATOM 2305 O O . SER A 1 286 ? 17.642 -13.013 4.525 1.00 85.88 286 SER A O 1
ATOM 2307 N N . CYS A 1 287 ? 15.860 -14.275 5.027 1.00 85.19 287 CYS A N 1
ATOM 2308 C CA . CYS A 1 287 ? 16.548 -15.554 4.873 1.00 85.19 287 CYS A CA 1
ATOM 2309 C C . CYS A 1 287 ? 16.546 -16.115 3.453 1.00 85.19 287 CYS A C 1
ATOM 2311 O O . CYS A 1 287 ? 16.991 -17.243 3.253 1.00 85.19 287 CYS A O 1
ATOM 2313 N N . ARG A 1 288 ? 16.066 -15.361 2.456 1.00 85.50 288 ARG A N 1
ATOM 2314 C CA . ARG A 1 288 ? 16.042 -15.807 1.052 1.00 85.50 288 ARG A CA 1
ATOM 2315 C C . ARG A 1 288 ? 15.258 -17.108 0.831 1.00 85.50 288 ARG A C 1
ATOM 2317 O O . ARG A 1 288 ? 15.616 -17.926 -0.020 1.00 85.50 288 ARG A O 1
ATOM 2324 N N . LEU A 1 289 ? 14.182 -17.277 1.605 1.00 81.75 289 LEU A N 1
ATOM 2325 C CA . LEU A 1 289 ? 13.290 -18.444 1.617 1.00 81.75 289 LEU A CA 1
ATOM 2326 C C . LEU A 1 289 ? 11.980 -18.216 0.843 1.00 81.75 289 LEU A C 1
ATOM 2328 O O . LEU A 1 289 ? 11.152 -19.127 0.772 1.00 81.75 289 LEU A O 1
ATOM 2332 N N . CYS A 1 290 ? 11.774 -17.028 0.260 1.00 77.38 290 CYS A N 1
ATOM 2333 C CA . CYS A 1 290 ? 10.640 -16.779 -0.636 1.00 77.38 290 CYS A CA 1
ATOM 2334 C C . CYS A 1 290 ? 10.626 -17.824 -1.764 1.00 77.38 290 CYS A C 1
ATOM 2336 O O . CYS A 1 290 ? 11.674 -18.132 -2.324 1.00 77.38 290 CYS A O 1
ATOM 2338 N N . GLY A 1 291 ? 9.466 -18.416 -2.064 1.00 63.75 291 GLY A N 1
ATOM 2339 C CA . GLY A 1 291 ? 9.328 -19.411 -3.136 1.00 63.75 291 GLY A CA 1
ATOM 2340 C C . GLY A 1 291 ? 9.992 -20.778 -2.893 1.00 63.75 291 GLY A C 1
ATOM 2341 O O . GLY A 1 291 ? 9.758 -21.700 -3.665 1.00 63.75 291 GLY A O 1
ATOM 2342 N N . LYS A 1 292 ? 10.764 -20.959 -1.810 1.00 65.44 292 LYS A N 1
ATOM 2343 C CA . LYS A 1 292 ? 11.488 -22.214 -1.497 1.00 65.44 292 LYS A CA 1
ATOM 2344 C C . LYS A 1 292 ? 10.756 -23.122 -0.501 1.00 65.44 292 LYS A C 1
ATOM 2346 O O . LYS A 1 292 ? 11.230 -24.207 -0.167 1.00 65.44 292 LYS A O 1
ATOM 2351 N N . LEU A 1 293 ? 9.568 -22.718 -0.052 1.00 50.16 293 LEU A N 1
ATOM 2352 C CA . LEU A 1 293 ? 8.765 -23.413 0.962 1.00 50.16 293 LEU A CA 1
ATOM 2353 C C . LEU A 1 293 ? 7.837 -24.498 0.385 1.00 50.16 293 LEU A C 1
ATOM 2355 O O . LEU A 1 293 ? 6.662 -24.576 0.727 1.00 50.16 293 LEU A O 1
ATOM 2359 N N . LEU A 1 294 ? 8.396 -25.369 -0.456 1.00 45.56 294 LEU A N 1
ATOM 2360 C CA . LEU A 1 294 ? 7.784 -26.655 -0.823 1.00 45.56 294 LEU A CA 1
ATOM 2361 C C . LEU A 1 294 ? 8.746 -27.849 -0.664 1.00 45.56 294 LEU A C 1
ATOM 2363 O O . LEU A 1 294 ? 8.429 -28.939 -1.120 1.00 45.56 294 LEU A O 1
ATOM 2367 N N . ARG A 1 295 ? 9.914 -27.677 -0.018 1.00 42.12 295 ARG A N 1
ATOM 2368 C CA . ARG A 1 295 ? 10.926 -28.753 0.117 1.00 42.12 295 ARG A CA 1
ATOM 2369 C C . ARG A 1 295 ? 11.587 -28.920 1.495 1.00 42.12 295 ARG A C 1
ATOM 2371 O O . ARG A 1 295 ? 12.579 -29.625 1.585 1.00 42.12 295 ARG A O 1
ATOM 2378 N N . ILE A 1 296 ? 11.092 -28.286 2.563 1.00 41.75 296 ILE A N 1
ATOM 2379 C CA . ILE A 1 296 ? 11.737 -28.363 3.902 1.00 41.75 296 ILE A CA 1
ATOM 2380 C C . ILE A 1 296 ? 10.823 -29.032 4.958 1.00 41.75 296 ILE A C 1
ATOM 2382 O O . ILE A 1 296 ? 11.120 -29.021 6.143 1.00 41.75 296 ILE A O 1
ATOM 2386 N N . LEU A 1 297 ? 9.704 -29.645 4.551 1.00 35.91 297 LEU A N 1
ATOM 2387 C CA . LEU A 1 297 ? 8.805 -30.385 5.459 1.00 35.91 297 LEU A CA 1
ATOM 2388 C C . LEU A 1 297 ? 8.372 -31.755 4.898 1.00 35.91 297 LEU A C 1
ATOM 2390 O O . LEU A 1 297 ? 7.249 -32.191 5.135 1.00 35.91 297 LEU A O 1
ATOM 2394 N N . THR A 1 298 ? 9.260 -32.421 4.160 1.00 34.97 298 THR A N 1
ATOM 2395 C CA . THR A 1 298 ? 9.170 -33.863 3.872 1.00 34.97 298 THR A CA 1
ATOM 2396 C C . THR A 1 298 ? 10.424 -34.536 4.376 1.00 34.97 298 THR A C 1
ATOM 2398 O O . THR A 1 298 ? 11.502 -34.044 3.966 1.00 34.97 298 THR A O 1
#

InterPro domains:
  IPR000884 Thrombospondin type-1 (TSP1) repeat [PF00090] (6-46)
  IPR000884 Thrombospondin type-1 (TSP1) repeat [PS50092] (1-59)
  IPR000884 Thrombospondin type-1 (TSP1) repeat [SM00209] (4-61)
  IPR000998 MAM domain [PF00629] (63-212)
  IPR000998 MAM domain [PS50060] (46-213)
  IPR000998 MAM domain [SM00137] (61-213)
  IPR000998 MAM domain [cd06263] (72-211)
  IPR003582 ShKT domain [PF01549] (261-290)
  IPR003582 ShKT domain [PS51670] (211-252)
  IPR003582 ShKT domain [PS51670] (254-290)
  IPR003582 ShKT domain [SM00254] (212-253)
  IPR003582 ShKT domain [SM00254] (254-291)
  IPR013320 Concanavalin A-like lectin/glucanase domain superfamily [SSF49899] (68-211)
  IPR036383 Thrombospondin type-1 repeat superfamily [G3DSA:2.20.100.10] (1-54)
  IPR036383 Thrombospondin type-1 repeat superfamily [SSF82895] (1-46)
  IPR051560 MAM domain-containing protein [PTHR23282] (88-240)

Radius of gyration: 21.57 Å; Cα contacts (8 Å, |Δi|>4): 665; chains: 1; bounding box: 52×55×62 Å

Foldseek 3Di:
DFEKDDKDDWDDWPDLAAKTKTKIFIDRPNPNADDPRDTYDDDRMKIFIDHAFHPDDDQQKFQCQVVDPRQKDWDPPQAADEWGWDFDPPQDSRGGGIWTKDKLAVHAAFRKYKMKGPWDDADPPQQKKKKKKKKAKADDQWAKKWKWKADDPDDTHTFDMAGDHPDGDIDMDITIDGGPGIIMIMIMGGTHHSGIMMMIIGTIDMGHHGDDDAARMPCLLVCLVVVQCPPPPDLPSVLVSLVRSVPSSQNSVPDAANDPPPLLVCLVVVCCPVVVVCCVVHNCSNSSNRPVPPPPPD

Nearest PDB structures (foldseek):
  5l73-assembly1_B  TM=8.671E-01  e=3.952E-11  Homo sapiens
  8h3u-assembly1_A  TM=7.755E-01  e=1.380E-10  Homo sapiens
  8h3s-assembly1_A  TM=7.914E-01  e=4.178E-09  Homo sapiens
  8a28-assembly1_A  TM=7.297E-01  e=5.876E-09  Limulus polyphemus
  1yi9-assembly1_A  TM=3.363E-01  e=2.566E-02  Rattus norvegicus

Sequence (298 aa):
NGNWGNWGEYGPPSKTCDEGFRTRFRKCNNPQPRGFGKPCQGSDRESFLFEFGRCVLKKLDTEFNRFSMGMWKHEEGTPGFLWKIVHQPSRDVTGDGYFLFADSNLRKREDQAKIISDALTPAPKVNRACLKFHYRMHGSGMGLLTVKIKRNSRKPKEVWSAYGDHGNKWVKSRVTLKSSVKFQVLFVAAIGTPQLSHFALDSIYVDNGPCKCQDEYQSCPEWEANGKCDDKKDNETYYWMAKNCKTSCNSCYCKNLADFKKCRRWAEEGYCSSHLTWMSANCQLSCRLCGKLLRILT

Organism: Paramuricea clavata (NCBI:txid317549)

Mean predicted aligned error: 8.06 Å